Protein AF-A0A815Y658-F1 (afdb_monomer_lite)

InterPro domains:
  IPR000403 Phosphatidylinositol 3-/4-kinase, catalytic domain [PF00454] (28-183)
  IPR000403 Phosphatidylinositol 3-/4-kinase, catalytic domain [PS50290] (1-226)
  IPR011009 Protein kinase-like domain superfamily [SSF56112] (41-197)
  IPR036940 Phosphatidylinositol 3-/4-kinase, catalytic domain superfamily [G3DSA:1.10.1070.11] (37-225)

Organism: NCBI:txid1234261

Radius of gyration: 22.09 Å; chains: 1; bounding box: 45×46×62 Å

Sequence (227 aa):
RSNDSSSSRSYYYPIKKYYHLLYKSQQQQEDDMTIIYKQIQNDSCPNTILSKWVMKYYGDNANNYFTFRKTFTYNYGLYSIMTYLFHLKHFNLQINRAVGNINPLYIQFNINTEIKTQLIDNKKIDEENDDLPFRLTPNIDLFLNQIGRMGPLNAIMISTLKCLTQPKYQIVQLLKLFYKDELNHLYEQEKSLILSVNAKDNYYLNKEKCIYLVDVITKHLQYKFDR

Structure (mmCIF, N/CA/C/O backbone):
data_AF-A0A815Y658-F1
#
_entry.id   AF-A0A815Y658-F1
#
loop_
_atom_site.group_PDB
_atom_site.id
_atom_site.type_symbol
_atom_site.label_atom_id
_atom_site.label_alt_id
_atom_site.label_comp_id
_atom_site.label_asym_id
_atom_site.label_entity_id
_atom_site.label_seq_id
_atom_site.pdbx_PDB_ins_code
_atom_site.Cartn_x
_atom_site.Cartn_y
_atom_site.Cartn_z
_atom_site.occupancy
_atom_site.B_iso_or_equiv
_atom_site.auth_seq_id
_atom_site.auth_comp_id
_atom_site.auth_asym_id
_atom_site.auth_atom_id
_atom_site.pdbx_PDB_model_num
ATOM 1 N N . ARG A 1 1 ? 8.340 -22.675 -33.009 1.00 34.94 1 ARG A N 1
ATOM 2 C CA . ARG A 1 1 ? 8.329 -23.729 -31.966 1.00 34.94 1 ARG A CA 1
ATOM 3 C C . ARG A 1 1 ? 9.779 -24.099 -31.695 1.00 34.94 1 ARG A C 1
ATOM 5 O O . ARG A 1 1 ? 10.317 -24.962 -32.368 1.00 34.94 1 ARG A O 1
ATOM 12 N N . SER A 1 2 ? 10.422 -23.348 -30.812 1.00 32.28 2 SER A N 1
ATOM 13 C CA . SER A 1 2 ? 11.807 -23.535 -30.381 1.00 32.28 2 SER A CA 1
ATOM 14 C C . SER A 1 2 ? 11.778 -23.884 -28.897 1.00 32.28 2 SER A C 1
ATOM 16 O O . SER A 1 2 ? 10.997 -23.302 -28.150 1.00 32.28 2 SER A O 1
ATOM 18 N N . ASN A 1 3 ? 12.562 -24.890 -28.529 1.00 34.34 3 ASN A N 1
ATOM 19 C CA . ASN A 1 3 ? 12.592 -25.561 -27.234 1.00 34.34 3 ASN A CA 1
ATOM 20 C C . ASN A 1 3 ? 12.823 -24.604 -26.050 1.00 34.34 3 ASN A C 1
ATOM 22 O O . ASN A 1 3 ? 13.962 -24.254 -25.757 1.00 34.34 3 ASN A O 1
ATOM 26 N N . ASP A 1 4 ? 11.759 -24.268 -25.316 1.00 34.78 4 ASP A N 1
ATOM 27 C CA . ASP A 1 4 ? 11.849 -23.739 -23.950 1.00 34.78 4 ASP A CA 1
ATOM 28 C C . ASP A 1 4 ? 11.933 -24.915 -22.964 1.00 34.78 4 ASP A C 1
ATOM 30 O O . ASP A 1 4 ? 10.994 -25.250 -22.247 1.00 34.78 4 ASP A O 1
ATOM 34 N N . SER A 1 5 ? 13.088 -25.579 -22.947 1.00 34.75 5 SER A N 1
ATOM 35 C CA . SER A 1 5 ? 13.469 -26.572 -21.937 1.00 34.75 5 SER A CA 1
ATOM 36 C C . SER A 1 5 ? 14.313 -25.939 -20.823 1.00 34.75 5 SER A C 1
ATOM 38 O O . SER A 1 5 ? 15.240 -26.555 -20.304 1.00 34.75 5 SER A O 1
ATOM 40 N N . SER A 1 6 ? 14.018 -24.689 -20.454 1.00 43.47 6 SER A N 1
ATOM 41 C CA . SER A 1 6 ? 14.437 -24.133 -19.169 1.00 43.47 6 SER A CA 1
ATOM 42 C C . SER A 1 6 ? 13.289 -24.384 -18.202 1.00 43.47 6 SER A C 1
ATOM 44 O O . SER A 1 6 ? 12.242 -23.748 -18.290 1.00 43.47 6 SER A O 1
ATOM 46 N N . SER A 1 7 ? 13.448 -25.405 -17.352 1.00 44.41 7 SER A N 1
ATOM 47 C CA . SER A 1 7 ? 12.430 -25.855 -16.401 1.00 44.41 7 SER A CA 1
ATOM 48 C C . SER A 1 7 ? 11.705 -24.654 -15.809 1.00 44.41 7 SER A C 1
ATOM 50 O O . SER A 1 7 ? 12.360 -23.781 -15.229 1.00 44.41 7 SER A O 1
ATOM 52 N N . SER A 1 8 ? 10.386 -24.597 -15.967 1.00 49.09 8 SER A N 1
ATOM 53 C CA . SER A 1 8 ? 9.541 -23.613 -15.308 1.00 49.09 8 SER A CA 1
ATOM 54 C C . SER A 1 8 ? 9.857 -23.692 -13.817 1.00 49.09 8 SER A C 1
ATOM 56 O O . SER A 1 8 ? 9.398 -24.614 -13.145 1.00 49.09 8 SER A O 1
ATOM 58 N N . ARG A 1 9 ? 10.742 -22.815 -13.311 1.00 58.28 9 ARG A N 1
ATOM 59 C CA . ARG A 1 9 ? 11.106 -22.792 -11.892 1.00 58.28 9 ARG A CA 1
ATOM 60 C C . ARG A 1 9 ? 9.783 -22.662 -11.168 1.00 58.28 9 ARG A C 1
ATOM 62 O O . ARG A 1 9 ? 9.093 -21.659 -11.339 1.00 58.28 9 ARG A O 1
ATOM 69 N N . SER A 1 10 ? 9.398 -23.726 -10.469 1.00 69.56 10 SER A N 1
ATOM 70 C CA . SER A 1 10 ? 8.101 -23.787 -9.815 1.00 69.56 10 SER A CA 1
ATOM 71 C C . SER A 1 10 ? 7.945 -22.529 -8.970 1.00 69.56 10 SER A C 1
ATOM 73 O O . SER A 1 10 ? 8.888 -22.148 -8.275 1.00 69.56 10 SER A O 1
ATOM 75 N N . TYR A 1 11 ? 6.788 -21.869 -9.040 1.00 71.25 11 TYR A N 1
ATOM 76 C CA . TYR A 1 11 ? 6.487 -20.671 -8.245 1.00 71.25 11 TYR A CA 1
ATOM 77 C C . TYR A 1 11 ? 6.808 -20.869 -6.750 1.00 71.25 11 TYR A C 1
ATOM 79 O O . TYR A 1 11 ? 7.161 -19.929 -6.047 1.00 71.25 11 TYR A O 1
ATOM 87 N N . TYR A 1 12 ? 6.772 -22.119 -6.287 1.00 81.25 12 TYR A N 1
ATOM 88 C CA . TYR A 1 12 ? 7.089 -22.538 -4.926 1.00 81.25 12 TYR A CA 1
ATOM 89 C C . TYR A 1 12 ? 8.590 -22.630 -4.601 1.00 81.25 12 TYR A C 1
ATOM 91 O O . TYR A 1 12 ? 8.947 -22.877 -3.451 1.00 81.25 12 TYR A O 1
ATOM 99 N N . TYR A 1 13 ? 9.493 -22.439 -5.565 1.00 87.00 13 TYR A N 1
ATOM 100 C CA . TYR A 1 13 ? 10.939 -22.547 -5.353 1.00 87.00 13 TYR A CA 1
ATOM 101 C C . TYR A 1 13 ? 11.488 -21.548 -4.313 1.00 87.00 13 TYR A C 1
ATOM 103 O O . TYR A 1 13 ? 12.186 -21.999 -3.400 1.00 87.00 13 TYR A O 1
ATOM 111 N N . PRO A 1 14 ? 11.149 -20.240 -4.352 1.00 88.06 14 PRO A N 1
ATOM 112 C CA . PRO A 1 14 ? 11.569 -19.293 -3.317 1.00 88.06 14 PRO A CA 1
ATOM 113 C C . PRO A 1 14 ? 11.044 -19.682 -1.930 1.00 88.06 14 PRO A C 1
ATOM 115 O O . PRO A 1 14 ? 11.774 -19.582 -0.950 1.00 88.06 14 PRO A O 1
ATOM 118 N N . ILE A 1 15 ? 9.805 -20.182 -1.861 1.00 88.19 15 ILE A N 1
ATOM 119 C CA . ILE A 1 15 ? 9.147 -20.600 -0.614 1.00 88.19 15 ILE A CA 1
ATOM 120 C C . ILE A 1 15 ? 9.877 -21.804 -0.012 1.00 88.19 15 ILE A C 1
ATOM 122 O O . ILE A 1 15 ? 10.258 -21.795 1.154 1.00 88.19 15 ILE A O 1
ATOM 126 N N . LYS A 1 16 ? 10.142 -22.834 -0.822 1.00 88.69 16 LYS A N 1
ATOM 127 C CA . LYS A 1 16 ? 10.878 -24.023 -0.379 1.00 88.69 16 LYS A CA 1
ATOM 128 C C . LYS A 1 16 ? 12.291 -23.666 0.085 1.00 88.69 16 LYS A C 1
ATOM 130 O O . LYS A 1 16 ? 12.759 -24.183 1.096 1.00 88.69 16 LYS A O 1
ATOM 135 N N . LYS A 1 17 ? 12.962 -22.768 -0.642 1.00 88.31 17 LYS A N 1
ATOM 136 C CA . LYS A 1 17 ? 14.302 -22.291 -0.295 1.00 88.31 17 LYS A CA 1
ATOM 137 C C . LYS A 1 17 ? 14.307 -21.500 1.013 1.00 88.31 17 LYS A C 1
ATOM 139 O O . LYS A 1 17 ? 15.209 -21.710 1.815 1.00 88.31 17 LYS A O 1
ATOM 144 N N . TYR A 1 18 ? 13.301 -20.657 1.241 1.00 89.25 18 TYR A N 1
ATOM 145 C CA . TYR A 1 18 ? 13.119 -19.922 2.491 1.00 89.25 18 TYR A CA 1
ATOM 146 C C . TYR A 1 18 ? 13.050 -20.857 3.696 1.00 89.25 18 TYR A C 1
ATOM 148 O O . TYR A 1 18 ? 13.883 -20.747 4.589 1.00 89.25 18 TYR A O 1
ATOM 156 N N . TYR A 1 19 ? 12.143 -21.838 3.680 1.00 89.69 19 TYR A N 1
ATOM 157 C CA . TYR A 1 19 ? 12.013 -22.786 4.791 1.00 89.69 19 TYR A CA 1
ATOM 158 C C . TYR A 1 19 ? 13.266 -23.636 5.005 1.00 89.69 19 TYR A C 1
ATOM 160 O O . TYR A 1 19 ? 13.630 -23.929 6.138 1.00 89.69 19 TYR A O 1
ATOM 168 N N . HIS A 1 20 ? 13.962 -24.003 3.931 1.00 89.19 20 HIS A N 1
ATOM 169 C CA . HIS A 1 20 ? 15.222 -24.729 4.043 1.00 89.19 20 HIS A CA 1
ATOM 170 C C . HIS A 1 20 ? 16.347 -23.879 4.662 1.00 89.19 20 HIS A C 1
ATOM 172 O O . HIS A 1 20 ? 17.130 -24.396 5.453 1.00 89.19 20 HIS A O 1
ATOM 178 N N . LEU A 1 21 ? 16.446 -22.590 4.315 1.00 87.38 21 LEU A N 1
ATOM 179 C CA . LEU A 1 21 ? 17.429 -21.678 4.912 1.00 87.38 21 LEU A CA 1
ATOM 180 C C . LEU A 1 21 ? 17.098 -21.366 6.373 1.00 87.38 21 LEU A C 1
ATOM 182 O O . LEU A 1 21 ? 18.004 -21.390 7.194 1.00 87.38 21 LEU A O 1
ATOM 186 N N . LEU A 1 22 ? 15.817 -21.178 6.694 1.00 88.50 22 LEU A N 1
ATOM 187 C CA . LEU A 1 22 ? 15.340 -21.053 8.072 1.00 88.50 22 LEU A CA 1
ATOM 188 C C . LEU A 1 22 ? 15.699 -22.271 8.924 1.00 88.50 22 LEU A C 1
ATOM 190 O O . LEU A 1 22 ? 16.183 -22.141 10.039 1.00 88.50 22 LEU A O 1
ATOM 194 N N . TYR A 1 23 ? 15.476 -23.473 8.394 1.00 87.62 23 TYR A N 1
ATOM 195 C CA . TYR A 1 23 ? 15.825 -24.696 9.110 1.00 87.62 23 TYR A CA 1
ATOM 196 C C . TYR A 1 23 ? 17.335 -24.784 9.384 1.00 87.62 23 TYR A C 1
ATOM 198 O O . TYR A 1 23 ? 17.749 -25.228 10.451 1.00 87.62 23 TYR A O 1
ATOM 206 N N . LYS A 1 24 ? 18.167 -24.332 8.437 1.00 86.88 24 LYS A N 1
ATOM 207 C CA . LYS A 1 24 ? 19.624 -24.285 8.611 1.00 86.88 24 LYS A CA 1
ATOM 208 C C . LYS A 1 24 ? 20.072 -23.223 9.615 1.00 86.88 24 LYS A C 1
ATOM 210 O O . LYS A 1 24 ? 20.951 -23.523 10.416 1.00 86.88 24 LYS A O 1
ATOM 215 N N . SER A 1 25 ? 19.475 -22.030 9.600 1.00 83.19 25 SER A N 1
ATOM 216 C CA . SER A 1 25 ? 19.824 -20.955 10.541 1.00 83.19 25 SER A CA 1
ATOM 217 C C . SER A 1 25 ? 19.491 -21.342 11.983 1.00 83.19 25 SER A C 1
ATOM 219 O O . SER A 1 25 ? 20.321 -21.170 12.871 1.00 83.19 25 SER A O 1
ATOM 221 N N . GLN A 1 26 ? 18.357 -22.023 12.193 1.00 81.94 26 GLN A N 1
ATOM 222 C CA . GLN A 1 26 ? 17.964 -22.564 13.500 1.00 81.94 26 GLN A CA 1
ATOM 223 C C . GLN A 1 26 ? 18.982 -23.559 14.080 1.00 81.94 26 GLN A C 1
ATOM 225 O O . GLN A 1 26 ? 19.136 -23.639 15.296 1.00 81.94 26 GLN A O 1
ATOM 230 N N . GLN A 1 27 ? 19.696 -24.312 13.236 1.00 78.00 27 GLN A N 1
ATOM 231 C CA . GLN A 1 27 ? 20.752 -25.227 13.689 1.00 78.00 27 GLN A CA 1
ATOM 232 C C . GLN A 1 27 ? 22.060 -24.510 14.049 1.00 78.00 27 GLN A C 1
ATOM 234 O O . GLN A 1 27 ? 22.850 -25.049 14.819 1.00 78.00 27 GLN A O 1
ATOM 239 N N . GLN A 1 28 ? 22.303 -23.326 13.482 1.00 73.50 28 GLN A N 1
ATOM 240 C CA . GLN A 1 28 ? 23.560 -22.583 13.610 1.00 73.50 28 GLN A CA 1
ATOM 241 C C . GLN A 1 28 ? 23.507 -21.452 14.653 1.00 73.50 28 GLN A C 1
ATOM 243 O O . GLN A 1 28 ? 24.538 -20.840 14.902 1.00 73.50 28 GLN A O 1
ATOM 248 N N . GLN A 1 29 ? 22.348 -21.196 15.280 1.00 68.69 29 GLN A N 1
ATOM 249 C CA . GLN A 1 29 ? 22.120 -20.094 16.239 1.00 68.69 29 GLN A CA 1
ATOM 250 C C . GLN A 1 29 ? 22.466 -18.688 15.694 1.00 68.69 29 GLN A C 1
ATOM 252 O O . GLN A 1 29 ? 22.632 -17.746 16.467 1.00 68.69 29 GLN A O 1
ATOM 257 N N . GLU A 1 30 ? 22.539 -18.526 14.369 1.00 64.19 30 GLU A N 1
ATOM 258 C CA . GLU A 1 30 ? 22.694 -17.236 13.687 1.00 64.19 30 GLU A CA 1
ATOM 259 C C . GLU A 1 30 ? 21.377 -16.878 12.979 1.00 64.19 30 GLU A C 1
ATOM 261 O O . GLU A 1 30 ? 21.071 -17.405 11.908 1.00 64.19 30 GLU A O 1
ATOM 266 N N . ASP A 1 31 ? 20.587 -15.976 13.569 1.00 64.38 31 ASP A N 1
ATOM 267 C CA . ASP A 1 31 ? 19.239 -15.619 13.095 1.00 64.38 31 ASP A CA 1
ATOM 268 C C . ASP A 1 31 ? 19.201 -14.312 12.282 1.00 64.38 31 ASP A C 1
ATOM 270 O O . ASP A 1 31 ? 18.360 -13.433 12.484 1.00 64.38 31 ASP A O 1
ATOM 274 N N . ASP A 1 32 ? 20.083 -14.176 11.292 1.00 79.69 32 ASP A N 1
ATOM 275 C CA . ASP A 1 32 ? 20.073 -13.010 10.401 1.00 79.69 32 ASP A CA 1
ATOM 276 C C . ASP A 1 32 ? 19.068 -13.175 9.244 1.00 79.69 32 ASP A C 1
ATOM 278 O O . ASP A 1 32 ? 19.398 -13.436 8.079 1.00 79.69 32 ASP A O 1
ATOM 282 N N . MET A 1 33 ? 17.790 -12.936 9.550 1.00 82.00 33 MET A N 1
ATOM 283 C CA . MET A 1 33 ? 16.668 -12.980 8.596 1.00 82.00 33 MET A CA 1
ATOM 284 C C . MET A 1 33 ? 16.872 -12.093 7.356 1.00 82.00 33 MET A C 1
ATOM 286 O O . MET A 1 33 ? 16.405 -12.412 6.257 1.00 82.00 33 MET A O 1
ATOM 290 N N . THR A 1 34 ? 17.616 -10.996 7.503 1.00 84.00 34 THR A N 1
ATOM 291 C CA . THR A 1 34 ? 17.958 -10.079 6.406 1.00 84.00 34 THR A CA 1
ATOM 292 C C . THR A 1 34 ? 18.874 -10.731 5.367 1.00 84.00 34 THR A C 1
ATOM 294 O O . THR A 1 34 ? 18.733 -10.468 4.168 1.00 84.00 34 THR A O 1
ATOM 297 N N . ILE A 1 35 ? 19.803 -11.591 5.796 1.00 85.38 35 ILE A N 1
ATOM 298 C CA . ILE A 1 35 ? 20.724 -12.301 4.900 1.00 85.38 35 ILE A CA 1
ATOM 299 C C . ILE A 1 35 ? 19.942 -13.331 4.084 1.00 85.38 35 ILE A C 1
ATOM 301 O O . ILE A 1 35 ? 20.048 -13.345 2.855 1.00 85.38 35 ILE A O 1
ATOM 305 N N . ILE A 1 36 ? 19.079 -14.110 4.747 1.00 88.00 36 ILE A N 1
ATOM 306 C CA . ILE A 1 36 ? 18.180 -15.076 4.098 1.00 88.00 36 ILE A CA 1
ATOM 307 C C . ILE A 1 36 ? 17.308 -14.369 3.050 1.00 88.00 36 ILE A C 1
ATOM 309 O O . ILE A 1 36 ? 17.209 -14.824 1.907 1.00 88.00 36 ILE A O 1
ATOM 313 N N . TYR A 1 37 ? 16.720 -13.222 3.406 1.00 87.25 37 TYR A N 1
ATOM 314 C CA . TYR A 1 37 ? 15.912 -12.418 2.492 1.00 87.25 37 TYR A CA 1
ATOM 315 C C . TYR A 1 37 ? 16.699 -11.975 1.249 1.00 87.25 37 TYR A C 1
ATOM 317 O O . TYR A 1 37 ? 16.263 -12.228 0.122 1.00 87.25 37 TYR A O 1
ATOM 325 N N . LYS A 1 38 ? 17.877 -11.361 1.436 1.00 87.50 38 LYS A N 1
ATOM 326 C CA . LYS A 1 38 ? 18.731 -10.889 0.332 1.00 87.50 38 LYS A CA 1
ATOM 327 C C . LYS A 1 38 ? 19.180 -12.036 -0.574 1.00 87.50 38 LYS A C 1
ATOM 329 O O . LYS A 1 38 ? 19.174 -11.888 -1.795 1.00 87.50 38 LYS A O 1
ATOM 334 N N . GLN A 1 39 ? 19.520 -13.189 0.000 1.00 87.06 39 GLN A N 1
ATOM 335 C CA . GLN A 1 39 ? 19.922 -14.369 -0.761 1.00 87.06 39 GLN A CA 1
ATOM 336 C C . GLN A 1 39 ? 18.788 -14.865 -1.670 1.00 87.06 39 GLN A C 1
ATOM 338 O O . GLN A 1 39 ? 18.989 -15.095 -2.862 1.00 87.06 39 GLN A O 1
ATOM 343 N N . ILE A 1 40 ? 17.568 -14.983 -1.143 1.00 88.38 40 ILE A N 1
ATOM 344 C CA . ILE A 1 40 ? 16.406 -15.428 -1.929 1.00 88.38 40 ILE A CA 1
ATOM 345 C C . ILE A 1 40 ? 16.049 -14.411 -3.013 1.00 88.38 40 ILE A C 1
ATOM 347 O O . ILE A 1 40 ? 15.741 -14.799 -4.145 1.00 88.38 40 ILE A O 1
ATOM 351 N N . GLN A 1 41 ? 16.101 -13.123 -2.676 1.00 88.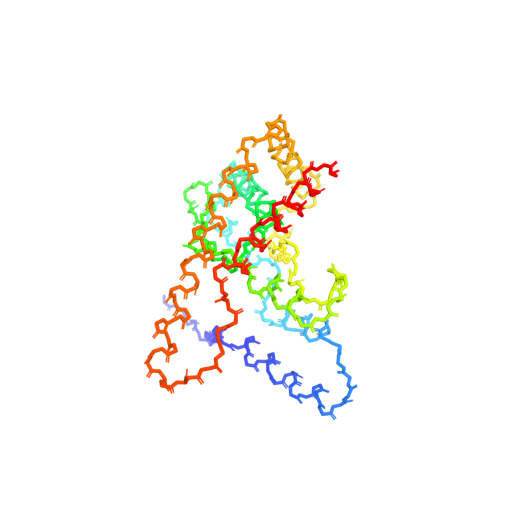25 41 GLN A N 1
ATOM 352 C CA . GLN A 1 41 ? 15.830 -12.026 -3.597 1.00 88.25 41 GLN A CA 1
ATOM 353 C C . GLN A 1 41 ? 16.779 -12.059 -4.800 1.00 88.25 41 GLN A C 1
ATOM 355 O O . GLN A 1 41 ? 16.315 -12.054 -5.940 1.00 88.25 41 GLN A O 1
ATOM 360 N N . ASN A 1 42 ? 18.085 -12.183 -4.558 1.00 85.62 42 ASN A N 1
ATOM 361 C CA . ASN A 1 42 ? 19.087 -12.246 -5.621 1.00 85.62 42 ASN A CA 1
ATOM 362 C C . ASN A 1 42 ? 18.934 -13.500 -6.496 1.00 85.62 42 ASN A C 1
ATOM 364 O O . ASN A 1 42 ? 19.037 -13.415 -7.719 1.00 85.62 42 ASN A O 1
ATOM 368 N N . ASP A 1 43 ? 18.631 -14.649 -5.889 1.00 85.69 43 ASP A N 1
ATOM 369 C CA . ASP A 1 43 ? 18.630 -15.930 -6.601 1.00 85.69 43 ASP A CA 1
ATOM 370 C C . ASP A 1 43 ? 17.335 -16.212 -7.378 1.00 85.69 43 ASP A C 1
ATOM 372 O O . ASP A 1 43 ? 17.352 -16.893 -8.413 1.00 85.69 43 ASP A O 1
ATOM 376 N N . SER A 1 44 ? 16.193 -15.761 -6.847 1.00 81.00 44 SER A N 1
ATOM 377 C CA . SER A 1 44 ? 14.873 -16.228 -7.298 1.00 81.00 44 SER A CA 1
ATOM 378 C C . SER A 1 44 ? 13.901 -15.117 -7.689 1.00 81.00 44 SER A C 1
ATOM 380 O O . SER A 1 44 ? 13.047 -15.360 -8.540 1.00 81.00 44 SER A O 1
ATOM 382 N N . CYS A 1 45 ? 14.014 -13.917 -7.110 1.00 85.88 45 CYS A N 1
ATOM 383 C CA . CYS A 1 45 ? 13.021 -12.849 -7.263 1.00 85.88 45 CYS A CA 1
ATOM 384 C C . CYS A 1 45 ? 13.690 -11.476 -7.464 1.00 85.88 45 CYS A C 1
ATOM 386 O O . CYS A 1 45 ? 13.727 -10.677 -6.526 1.00 85.88 45 CYS A O 1
ATOM 388 N N . PRO A 1 46 ? 14.189 -11.161 -8.675 1.00 88.06 46 PRO A N 1
ATOM 389 C CA . PRO A 1 46 ? 14.838 -9.879 -8.924 1.00 88.06 46 PRO A CA 1
ATOM 390 C C . PRO A 1 46 ? 13.869 -8.703 -8.738 1.00 88.06 46 PRO A C 1
ATOM 392 O O . PRO A 1 46 ? 12.694 -8.790 -9.082 1.00 88.06 46 PRO A O 1
ATOM 395 N N . ASN A 1 47 ? 14.386 -7.550 -8.311 1.00 90.00 47 ASN A N 1
ATOM 396 C CA . ASN A 1 47 ? 13.590 -6.335 -8.039 1.00 90.00 47 ASN A CA 1
ATOM 397 C C . ASN A 1 47 ? 13.060 -5.634 -9.296 1.00 90.00 47 ASN A C 1
ATOM 399 O O . ASN A 1 47 ? 12.428 -4.586 -9.224 1.00 90.00 47 ASN A O 1
ATOM 403 N N . THR A 1 48 ? 13.357 -6.186 -10.469 1.00 92.19 48 THR A N 1
ATOM 404 C CA . THR A 1 48 ? 13.009 -5.602 -11.764 1.00 92.19 48 THR A CA 1
ATOM 405 C C . THR A 1 48 ? 11.789 -6.258 -12.396 1.00 92.19 48 THR A C 1
ATOM 407 O O . THR A 1 48 ? 11.445 -5.900 -13.518 1.00 92.19 48 THR A O 1
ATOM 410 N N . ILE A 1 49 ? 11.124 -7.205 -11.719 1.00 92.00 49 ILE A N 1
ATOM 411 C CA . ILE A 1 49 ? 10.015 -7.976 -12.305 1.00 92.00 49 ILE A CA 1
ATOM 412 C C . ILE A 1 49 ? 8.889 -7.043 -12.747 1.00 92.00 49 ILE A C 1
ATOM 414 O O . ILE A 1 49 ? 8.467 -7.106 -13.901 1.00 92.00 49 ILE A O 1
ATOM 418 N N . LEU A 1 50 ? 8.443 -6.149 -11.858 1.00 91.62 50 LEU A N 1
ATOM 419 C CA . LEU A 1 50 ? 7.351 -5.225 -12.163 1.00 91.62 50 LEU A CA 1
ATOM 420 C C . LEU A 1 50 ? 7.746 -4.265 -13.289 1.00 91.62 50 LEU A C 1
ATOM 422 O O . LEU A 1 50 ? 7.037 -4.167 -14.285 1.00 91.62 50 LEU A O 1
ATOM 426 N N . SER A 1 51 ? 8.911 -3.624 -13.184 1.00 91.75 51 SER A N 1
ATOM 427 C CA . SER A 1 51 ? 9.385 -2.676 -14.199 1.00 91.75 51 SER A CA 1
ATOM 428 C C . SER A 1 51 ? 9.570 -3.325 -15.572 1.00 91.75 51 SER A C 1
ATOM 430 O O . SER A 1 51 ? 9.158 -2.749 -16.575 1.00 91.75 51 SER A O 1
ATOM 432 N N . LYS A 1 52 ? 10.122 -4.545 -15.637 1.00 93.44 52 LYS A N 1
ATOM 433 C CA . LYS A 1 52 ? 10.263 -5.306 -16.889 1.00 93.44 52 LYS A CA 1
ATOM 434 C C . LYS A 1 52 ? 8.912 -5.711 -17.464 1.00 93.44 52 LYS A C 1
ATOM 436 O O . LYS A 1 52 ? 8.737 -5.656 -18.675 1.00 93.44 52 LYS A O 1
ATOM 441 N N . TRP A 1 53 ? 7.961 -6.099 -16.616 1.00 92.88 53 TRP A N 1
ATOM 442 C CA . TRP A 1 53 ? 6.601 -6.407 -17.046 1.00 92.88 53 TRP A CA 1
ATOM 443 C C . TRP A 1 53 ? 5.929 -5.171 -17.655 1.00 92.88 53 TRP A C 1
ATOM 445 O O . TRP A 1 53 ? 5.466 -5.242 -18.789 1.00 92.88 53 TRP A O 1
ATOM 455 N N . VAL A 1 54 ? 5.956 -4.019 -16.975 1.00 92.69 54 VAL A N 1
ATOM 456 C CA . VAL A 1 54 ? 5.371 -2.772 -17.503 1.00 92.69 54 VAL A CA 1
ATOM 457 C C . VAL A 1 54 ? 6.063 -2.358 -18.804 1.00 92.69 54 VAL A C 1
ATOM 459 O O . VAL A 1 54 ? 5.385 -2.038 -19.777 1.00 92.69 54 VAL A O 1
ATOM 462 N N . MET A 1 55 ? 7.395 -2.429 -18.862 1.00 92.44 55 MET A N 1
ATOM 463 C CA . MET A 1 55 ? 8.153 -2.109 -20.075 1.00 92.44 55 MET A CA 1
ATOM 464 C C . MET A 1 55 ? 7.797 -3.042 -21.239 1.00 92.44 55 MET A C 1
ATOM 466 O O . MET A 1 55 ? 7.662 -2.591 -22.367 1.00 92.44 55 MET A O 1
ATOM 470 N N . LYS A 1 56 ? 7.577 -4.334 -20.981 1.00 93.25 56 LYS A N 1
ATOM 471 C CA . LYS A 1 56 ? 7.184 -5.294 -22.020 1.00 93.25 56 LYS A CA 1
ATOM 472 C C . LYS A 1 56 ? 5.799 -5.007 -22.612 1.00 93.25 56 LYS A C 1
ATOM 474 O O . LYS A 1 56 ? 5.592 -5.290 -23.783 1.00 93.25 56 LYS A O 1
ATOM 479 N N . TYR A 1 57 ? 4.849 -4.510 -21.818 1.00 90.12 57 TYR A N 1
ATOM 480 C CA . TYR A 1 57 ? 3.467 -4.295 -22.275 1.00 90.12 57 TYR A CA 1
ATOM 481 C C . TYR A 1 57 ? 3.177 -2.877 -22.773 1.00 90.12 57 TYR A C 1
ATOM 483 O O . TYR A 1 57 ? 2.307 -2.714 -23.621 1.00 90.12 57 TYR A O 1
ATOM 491 N N . TYR A 1 58 ? 3.868 -1.862 -22.248 1.00 90.25 58 TYR A N 1
ATOM 492 C CA . TYR A 1 58 ? 3.615 -0.451 -22.576 1.00 90.25 58 TYR A CA 1
ATOM 493 C C . TYR A 1 58 ? 4.859 0.276 -23.099 1.00 90.25 58 TYR A C 1
ATOM 495 O O . TYR A 1 58 ? 4.816 1.491 -23.269 1.00 90.25 58 TYR A O 1
ATOM 503 N N . GLY A 1 59 ? 5.968 -0.436 -23.326 1.00 84.88 59 GLY A N 1
ATOM 504 C CA . GLY A 1 59 ? 7.242 0.151 -23.752 1.00 84.88 59 GLY A CA 1
ATOM 505 C C . GLY A 1 59 ? 7.244 0.697 -25.177 1.00 84.88 59 GLY A C 1
ATOM 506 O O . GLY A 1 59 ? 8.034 1.591 -25.459 1.00 84.88 59 GLY A O 1
ATOM 507 N N . ASP A 1 60 ? 6.332 0.237 -26.040 1.00 89.31 60 ASP A N 1
ATOM 508 C CA . ASP A 1 60 ? 6.234 0.701 -27.433 1.00 89.31 60 ASP A CA 1
ATOM 509 C C . ASP A 1 60 ? 5.910 2.201 -27.530 1.00 89.31 60 ASP A C 1
ATOM 511 O O . ASP A 1 60 ? 6.272 2.866 -28.498 1.00 89.31 60 ASP A O 1
ATOM 515 N N . ASN A 1 61 ? 5.245 2.757 -26.510 1.00 90.38 61 ASN A N 1
ATOM 516 C CA . ASN A 1 61 ? 4.943 4.180 -26.422 1.00 90.38 61 ASN A CA 1
ATOM 517 C C . ASN A 1 61 ? 5.284 4.725 -25.028 1.00 90.38 61 ASN A C 1
ATOM 519 O O . ASN A 1 61 ? 4.622 4.411 -24.035 1.00 90.38 61 ASN A O 1
ATOM 523 N N . ALA A 1 62 ? 6.265 5.628 -24.970 1.00 90.88 62 ALA A N 1
ATOM 524 C CA . ALA A 1 62 ? 6.719 6.259 -23.731 1.00 90.88 62 ALA A CA 1
ATOM 525 C C . ALA A 1 62 ? 5.590 6.963 -22.952 1.00 90.88 62 ALA A C 1
ATOM 527 O O . ALA A 1 62 ? 5.603 6.974 -21.717 1.00 90.88 62 ALA A O 1
ATOM 528 N N . ASN A 1 63 ? 4.583 7.503 -23.648 1.00 92.56 63 ASN A N 1
ATOM 529 C CA . ASN A 1 63 ? 3.451 8.168 -23.006 1.00 92.56 63 ASN A CA 1
ATOM 530 C C . ASN A 1 63 ? 2.570 7.182 -22.218 1.00 92.56 63 ASN A C 1
ATOM 532 O O . ASN A 1 63 ? 2.122 7.489 -21.111 1.00 92.56 63 ASN A O 1
ATOM 536 N N . ASN A 1 64 ? 2.374 5.971 -22.749 1.00 90.75 64 ASN A N 1
ATOM 537 C CA . ASN A 1 64 ? 1.581 4.928 -22.096 1.00 90.75 64 ASN A CA 1
ATOM 538 C C . ASN A 1 64 ? 2.290 4.419 -20.842 1.00 90.75 64 ASN A C 1
ATOM 540 O O . ASN A 1 64 ? 1.674 4.329 -19.780 1.00 90.75 64 ASN A O 1
ATOM 544 N N . TYR A 1 65 ? 3.600 4.175 -20.934 1.00 91.94 65 TYR A N 1
ATOM 545 C CA . TYR A 1 65 ? 4.421 3.818 -19.778 1.00 91.94 65 TYR A CA 1
ATOM 546 C C . TYR A 1 65 ? 4.347 4.883 -18.672 1.00 91.94 65 TYR A C 1
ATOM 548 O O . TYR A 1 65 ? 4.127 4.566 -17.498 1.00 91.94 65 TYR A O 1
ATOM 556 N N . PHE A 1 66 ? 4.500 6.160 -19.038 1.00 91.25 66 PHE A N 1
ATOM 557 C CA . PHE A 1 66 ? 4.464 7.260 -18.078 1.00 91.25 66 PHE A CA 1
ATOM 558 C C . PHE A 1 66 ? 3.088 7.414 -17.424 1.00 91.25 66 PHE A C 1
ATOM 560 O O . PHE A 1 66 ? 3.002 7.532 -16.200 1.00 91.25 66 PHE A O 1
ATOM 567 N N . THR A 1 67 ? 2.021 7.364 -18.223 1.00 92.62 67 THR A N 1
ATOM 568 C CA . THR A 1 67 ? 0.637 7.450 -17.743 1.00 92.62 67 THR A CA 1
ATOM 569 C C . THR A 1 67 ? 0.314 6.301 -16.798 1.00 92.62 67 THR A C 1
ATOM 571 O O . THR A 1 67 ? -0.169 6.541 -15.694 1.00 92.62 67 THR A O 1
ATOM 574 N N . PHE A 1 68 ? 0.675 5.069 -17.167 1.00 93.69 68 PHE A N 1
ATOM 575 C CA . PHE A 1 68 ? 0.494 3.893 -16.322 1.00 93.69 68 PHE A CA 1
ATOM 576 C C . PHE A 1 68 ? 1.204 4.063 -14.973 1.00 93.69 68 PHE A C 1
ATOM 578 O O . PHE A 1 68 ? 0.599 3.881 -13.917 1.00 93.69 68 PHE A O 1
ATOM 585 N N . ARG A 1 69 ? 2.479 4.477 -14.985 1.00 92.75 69 ARG A N 1
ATOM 586 C CA . ARG A 1 69 ? 3.249 4.696 -13.753 1.00 92.75 69 ARG A CA 1
ATOM 587 C C . ARG A 1 69 ? 2.648 5.803 -12.889 1.00 92.75 69 ARG A C 1
ATOM 589 O O . ARG A 1 69 ? 2.587 5.647 -11.670 1.00 92.75 69 ARG A O 1
ATOM 596 N N . LYS A 1 70 ? 2.194 6.904 -13.493 1.00 92.88 70 LYS A N 1
ATOM 597 C CA . LYS A 1 70 ? 1.539 8.013 -12.786 1.00 92.88 70 LYS A CA 1
ATOM 598 C C . LYS A 1 70 ? 0.279 7.528 -12.068 1.00 92.88 70 LYS A C 1
ATOM 600 O O . LYS A 1 70 ? 0.173 7.694 -10.856 1.00 92.88 70 LYS A O 1
ATOM 605 N N . THR A 1 71 ? -0.620 6.866 -12.791 1.00 94.19 71 THR A N 1
ATOM 606 C CA . THR A 1 71 ? -1.872 6.335 -12.243 1.00 94.19 71 THR A CA 1
ATOM 607 C C . THR A 1 71 ? -1.631 5.293 -11.155 1.00 94.19 71 THR A C 1
ATOM 609 O O . THR A 1 71 ? -2.270 5.335 -10.102 1.00 94.19 71 THR A O 1
ATOM 612 N N . PHE A 1 72 ? -0.669 4.392 -11.365 1.00 94.00 72 PHE A N 1
ATOM 613 C CA . PHE A 1 72 ? -0.268 3.413 -10.360 1.00 94.00 72 PHE A CA 1
ATOM 614 C C . PHE A 1 72 ? 0.194 4.110 -9.076 1.00 94.00 72 PHE A C 1
ATOM 616 O O . PHE A 1 72 ? -0.286 3.783 -7.996 1.00 94.00 72 PHE A O 1
ATOM 623 N N . THR A 1 73 ? 1.071 5.113 -9.190 1.00 94.38 73 THR A N 1
ATOM 624 C CA . THR A 1 73 ? 1.601 5.861 -8.036 1.00 94.38 73 THR A CA 1
ATOM 625 C C . THR A 1 73 ? 0.487 6.540 -7.244 1.00 94.38 73 THR A C 1
ATOM 627 O O . THR A 1 73 ? 0.523 6.544 -6.016 1.00 94.38 73 THR A O 1
ATOM 630 N N . TYR A 1 74 ? -0.516 7.084 -7.938 1.00 93.81 74 TYR A N 1
ATOM 631 C CA . TYR A 1 74 ? -1.624 7.793 -7.305 1.00 93.81 74 TYR A CA 1
ATOM 632 C C . TYR A 1 74 ? -2.487 6.870 -6.458 1.00 93.81 74 TYR A C 1
ATOM 634 O O . TYR A 1 74 ? -2.681 7.111 -5.267 1.00 93.81 74 TYR A O 1
ATOM 642 N N . ASN A 1 75 ? -2.931 5.770 -7.059 1.00 92.75 75 ASN A N 1
ATOM 643 C CA . ASN A 1 75 ? -3.724 4.773 -6.357 1.00 92.75 75 ASN A CA 1
ATOM 644 C C . ASN A 1 75 ? -2.911 4.123 -5.227 1.00 92.75 75 ASN A C 1
ATOM 646 O O . ASN A 1 75 ? -3.396 3.987 -4.109 1.00 92.75 75 ASN A O 1
ATOM 650 N N . TYR A 1 76 ? -1.644 3.782 -5.480 1.00 92.31 76 TYR A N 1
ATOM 651 C CA . TYR A 1 76 ? -0.781 3.156 -4.480 1.00 92.31 76 TYR A CA 1
ATOM 652 C C . TYR A 1 76 ? -0.536 4.047 -3.260 1.00 92.31 76 TYR A C 1
ATOM 654 O O . TYR A 1 76 ? -0.565 3.558 -2.131 1.00 92.31 76 TYR A O 1
ATOM 662 N N . GLY A 1 77 ? -0.316 5.349 -3.474 1.00 92.19 77 GLY A N 1
ATOM 663 C CA . GLY A 1 77 ? -0.149 6.325 -2.398 1.00 92.19 77 GLY A CA 1
ATOM 664 C C . GLY A 1 77 ? -1.380 6.406 -1.505 1.00 92.19 77 GLY A C 1
ATOM 665 O O . GLY A 1 77 ? -1.247 6.329 -0.285 1.00 92.19 77 GLY A O 1
ATOM 666 N N . LEU A 1 78 ? -2.569 6.460 -2.116 1.00 91.00 78 LEU A N 1
ATOM 667 C CA . LEU A 1 78 ? -3.845 6.450 -1.403 1.00 91.00 78 LEU A CA 1
ATOM 668 C C . LEU A 1 78 ? -4.020 5.168 -0.575 1.00 91.00 78 LEU A C 1
ATOM 670 O O . LEU A 1 78 ? -4.316 5.236 0.614 1.00 91.00 78 LEU A O 1
ATOM 674 N N . TYR A 1 79 ? -3.789 3.991 -1.160 1.00 89.62 79 TYR A N 1
ATOM 675 C CA . TYR A 1 79 ? -3.938 2.734 -0.419 1.00 89.62 79 TYR A CA 1
ATOM 676 C C . TYR A 1 79 ? -2.926 2.587 0.709 1.00 89.62 79 TYR A C 1
ATOM 678 O O . TYR A 1 79 ? -3.268 2.065 1.768 1.00 89.62 79 TYR A O 1
ATOM 686 N N . SER A 1 80 ? -1.699 3.060 0.507 1.00 89.00 80 SER A N 1
ATOM 687 C CA . SER A 1 80 ? -0.647 2.979 1.518 1.00 89.00 80 SER A CA 1
ATOM 688 C C . SER A 1 80 ? -1.007 3.789 2.765 1.00 89.00 80 SER A C 1
ATOM 690 O O . SER A 1 80 ? -0.921 3.264 3.872 1.00 89.00 80 SER A O 1
ATOM 692 N N . ILE A 1 81 ? -1.492 5.028 2.597 1.00 87.81 81 ILE A N 1
ATOM 693 C CA . ILE A 1 81 ? -1.921 5.845 3.741 1.00 87.81 81 ILE A CA 1
ATOM 694 C C . ILE A 1 81 ? -3.190 5.289 4.399 1.00 87.81 81 ILE A C 1
ATOM 696 O O . ILE A 1 81 ? -3.270 5.261 5.621 1.00 87.81 81 ILE A O 1
ATOM 700 N N . MET A 1 82 ? -4.148 4.767 3.624 1.00 85.62 82 MET A N 1
ATOM 701 C CA . MET A 1 82 ? -5.361 4.148 4.182 1.00 85.62 82 MET A CA 1
ATOM 702 C C . MET A 1 82 ? -5.055 2.868 4.968 1.00 85.62 82 MET A C 1
ATOM 704 O O . MET A 1 82 ? -5.656 2.630 6.012 1.00 85.62 82 MET A O 1
ATOM 708 N N . THR A 1 83 ? -4.087 2.071 4.504 1.00 83.56 83 THR A N 1
ATOM 709 C CA . THR A 1 83 ? -3.613 0.870 5.212 1.00 83.56 83 THR A CA 1
ATOM 710 C C . THR A 1 83 ? -3.025 1.244 6.568 1.00 83.56 83 THR A C 1
ATOM 712 O O . THR A 1 83 ? -3.375 0.630 7.573 1.00 83.56 83 THR A O 1
ATOM 715 N N . TYR A 1 84 ? -2.199 2.291 6.598 1.00 80.69 84 TYR A N 1
ATOM 716 C CA . TYR A 1 84 ? -1.583 2.798 7.820 1.00 80.69 84 TYR A CA 1
ATOM 717 C C . TYR A 1 84 ? -2.593 3.427 8.794 1.00 80.69 84 TYR A C 1
ATOM 719 O O . TYR A 1 84 ? -2.510 3.222 10.008 1.00 80.69 84 TYR A O 1
ATOM 727 N N . LEU A 1 85 ? -3.547 4.211 8.283 1.00 78.94 85 LEU A N 1
ATOM 728 C CA . LEU A 1 85 ? -4.530 4.902 9.115 1.00 78.94 85 LEU A CA 1
ATOM 729 C C . LEU A 1 85 ? -5.508 3.926 9.767 1.00 78.94 85 LEU A C 1
ATOM 731 O O . LEU A 1 85 ? -5.748 4.039 10.965 1.00 78.94 85 LEU A O 1
ATOM 735 N N . PHE A 1 86 ? -6.030 2.963 9.006 1.00 77.12 86 PHE A N 1
ATOM 736 C CA . PHE A 1 86 ? -7.095 2.067 9.466 1.00 77.12 86 PHE A CA 1
ATOM 737 C C . PHE A 1 86 ? -6.619 0.682 9.918 1.00 77.12 86 PHE A C 1
ATOM 739 O O . PHE A 1 86 ? -7.455 -0.163 10.23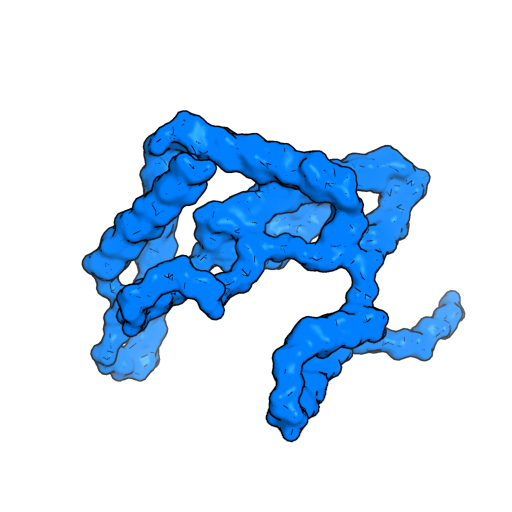6 1.00 77.12 86 PHE A O 1
ATOM 746 N N . HIS A 1 87 ? -5.306 0.436 9.937 1.00 75.56 87 HIS A N 1
ATOM 747 C CA . HIS A 1 87 ? -4.717 -0.871 10.254 1.00 75.56 87 HIS A CA 1
ATOM 748 C C . HIS A 1 87 ? -5.328 -2.001 9.406 1.00 75.56 87 HIS A C 1
ATOM 750 O O . HIS A 1 87 ? -5.834 -2.997 9.917 1.00 75.56 87 HIS A O 1
ATOM 756 N N . LEU A 1 88 ? -5.329 -1.839 8.081 1.00 78.12 88 LEU A N 1
ATOM 757 C CA . LEU A 1 88 ? -5.917 -2.830 7.170 1.00 78.12 88 LEU A CA 1
ATOM 758 C C . LEU A 1 88 ? -4.967 -4.027 6.970 1.00 78.12 88 LEU A C 1
ATOM 760 O O . LEU A 1 88 ? -3.783 -3.847 6.691 1.00 78.12 88 LEU A O 1
ATOM 764 N N . LYS A 1 89 ? -5.482 -5.261 7.055 1.00 73.19 89 LYS A N 1
ATOM 765 C CA . LYS A 1 89 ? -4.735 -6.511 6.834 1.00 73.19 89 LYS A CA 1
ATOM 766 C C . LYS A 1 89 ? -4.858 -7.023 5.396 1.00 73.19 89 LYS A C 1
ATOM 768 O O . LYS A 1 89 ? -5.904 -6.886 4.773 1.00 73.19 89 LYS A O 1
ATOM 773 N N . HIS A 1 90 ? -3.798 -7.699 4.934 1.00 63.06 90 HIS A N 1
ATOM 774 C CA . HIS A 1 90 ? -3.725 -8.546 3.729 1.00 63.06 90 HIS A CA 1
ATOM 775 C C . HIS A 1 90 ? -4.477 -8.032 2.497 1.00 63.06 90 HIS A C 1
ATOM 777 O O . HIS A 1 90 ? -5.582 -8.468 2.190 1.00 63.06 90 HIS A O 1
ATOM 783 N N . PHE A 1 91 ? -3.803 -7.205 1.705 1.00 67.12 91 PHE A N 1
ATOM 784 C CA . PHE A 1 91 ? -4.324 -6.774 0.419 1.00 67.12 91 PHE A CA 1
ATOM 785 C C . PHE A 1 91 ? -3.691 -7.571 -0.731 1.00 67.12 91 PHE A C 1
ATOM 787 O O . PHE A 1 91 ? -2.475 -7.578 -0.931 1.00 67.12 91 PHE A O 1
ATOM 794 N N . ASN A 1 92 ? -4.532 -8.225 -1.529 1.00 78.50 92 ASN A N 1
ATOM 795 C CA . ASN A 1 92 ? -4.154 -8.664 -2.869 1.00 78.50 92 ASN A CA 1
ATOM 796 C C . ASN A 1 92 ? -4.462 -7.516 -3.831 1.00 78.50 92 ASN A C 1
ATOM 798 O O . ASN A 1 92 ? -5.617 -7.110 -3.950 1.00 78.50 92 ASN A O 1
ATOM 802 N N . LEU A 1 93 ? -3.438 -6.977 -4.496 1.00 85.44 93 LEU A N 1
ATOM 803 C CA . LEU A 1 93 ? -3.618 -5.903 -5.471 1.00 85.44 93 LEU A CA 1
ATOM 804 C C . LEU A 1 93 ? -3.957 -6.486 -6.838 1.00 85.44 93 LEU A C 1
ATOM 806 O O . LEU A 1 93 ? -3.156 -7.211 -7.429 1.00 85.44 93 LEU A O 1
ATOM 810 N N . GLN A 1 94 ? -5.112 -6.114 -7.372 1.00 89.31 94 GLN A N 1
ATOM 811 C CA . GLN A 1 94 ? -5.409 -6.267 -8.786 1.00 89.31 94 GLN A CA 1
ATOM 812 C C . GLN A 1 94 ? -4.968 -5.009 -9.522 1.00 89.31 94 GLN A C 1
ATOM 814 O O . GLN A 1 94 ? -5.328 -3.898 -9.147 1.00 89.31 94 GLN A O 1
ATOM 819 N N . ILE A 1 95 ? -4.183 -5.185 -10.580 1.00 90.44 95 ILE A N 1
ATOM 820 C CA . ILE A 1 95 ? -3.732 -4.079 -11.421 1.00 90.44 95 ILE A CA 1
ATOM 821 C C . ILE A 1 95 ? -4.515 -4.142 -12.726 1.00 90.44 95 ILE A C 1
ATOM 823 O O . ILE A 1 95 ? -4.401 -5.103 -13.490 1.00 90.44 95 ILE A O 1
ATOM 827 N N . ASN A 1 96 ? -5.299 -3.104 -12.998 1.00 90.94 96 ASN A N 1
ATOM 828 C CA . ASN A 1 96 ? -5.956 -2.942 -14.281 1.00 90.94 96 ASN A CA 1
ATOM 829 C C . ASN A 1 96 ? -4.903 -2.622 -15.350 1.00 90.94 96 ASN A C 1
ATOM 831 O O . ASN A 1 96 ? -4.217 -1.603 -15.282 1.00 90.94 96 ASN A O 1
ATOM 835 N N . ARG A 1 97 ? -4.798 -3.489 -16.360 1.00 88.56 97 ARG A N 1
ATOM 836 C CA . ARG A 1 97 ? -3.814 -3.367 -17.441 1.00 88.56 97 ARG A CA 1
ATOM 837 C C . ARG A 1 97 ? -4.046 -2.124 -18.306 1.00 88.56 97 ARG A C 1
ATOM 839 O O . ARG A 1 97 ? -3.095 -1.448 -18.654 1.00 88.56 97 ARG A O 1
ATOM 846 N N . ALA A 1 98 ? -5.289 -1.759 -18.608 1.00 84.44 98 ALA A N 1
ATOM 847 C CA . ALA A 1 98 ? -5.542 -0.662 -19.544 1.00 84.44 98 ALA A CA 1
ATOM 848 C C . ALA A 1 98 ? -5.073 0.708 -19.014 1.00 84.44 98 ALA A C 1
ATOM 850 O O . ALA A 1 98 ? -4.556 1.519 -19.775 1.00 84.44 98 ALA A O 1
ATOM 851 N N . VAL A 1 99 ? -5.248 0.957 -17.711 1.00 81.44 99 VAL A N 1
ATOM 852 C CA . VAL A 1 99 ? -5.081 2.300 -17.116 1.00 81.44 99 VAL A CA 1
ATOM 853 C C . VAL A 1 99 ? -4.005 2.338 -16.021 1.00 81.44 99 VAL A C 1
ATOM 855 O O . VAL A 1 99 ? -3.486 3.402 -15.695 1.00 81.44 99 VAL A O 1
ATOM 85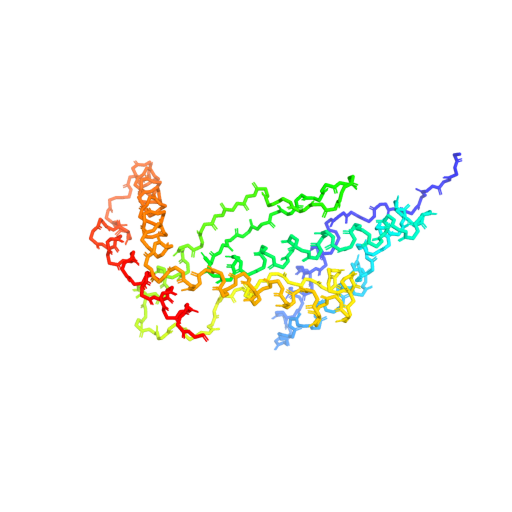8 N N . GLY A 1 100 ? -3.640 1.189 -15.444 1.00 83.31 100 GLY A N 1
ATOM 859 C CA . GLY A 1 100 ? -2.745 1.118 -14.284 1.00 83.31 100 GLY A CA 1
ATOM 860 C C . GLY A 1 100 ? -3.420 1.420 -12.948 1.00 83.31 100 GLY A C 1
ATOM 861 O O . GLY A 1 100 ? -2.730 1.662 -11.959 1.00 83.31 100 GLY A O 1
ATOM 862 N N . ASN A 1 101 ? -4.757 1.392 -12.900 1.00 89.69 101 ASN A N 1
ATOM 863 C CA . ASN A 1 101 ? -5.497 1.468 -11.642 1.00 89.69 101 ASN A CA 1
ATOM 864 C C . ASN A 1 101 ? -5.229 0.233 -10.788 1.00 89.69 101 ASN A C 1
ATOM 866 O O . ASN A 1 101 ? -5.182 -0.889 -11.293 1.00 89.69 101 ASN A O 1
ATOM 870 N N . ILE A 1 102 ? -5.088 0.457 -9.491 1.00 90.19 102 ILE A N 1
ATOM 871 C CA . ILE A 1 102 ? -4.900 -0.597 -8.505 1.00 90.19 102 ILE A CA 1
ATOM 872 C C . ILE A 1 102 ? -6.222 -0.753 -7.769 1.00 90.19 102 ILE A C 1
ATOM 874 O O . ILE A 1 102 ? -6.770 0.247 -7.333 1.00 90.19 102 ILE A O 1
ATOM 878 N N . ASN A 1 103 ? -6.702 -1.981 -7.615 1.00 87.62 103 ASN A N 1
ATOM 879 C CA . ASN A 1 103 ? -7.877 -2.296 -6.815 1.00 87.62 103 ASN A CA 1
ATOM 880 C C . ASN A 1 103 ? -7.496 -3.357 -5.772 1.00 87.62 103 ASN A C 1
ATOM 882 O O . ASN A 1 103 ? -7.017 -4.430 -6.154 1.00 87.62 103 ASN A O 1
ATOM 886 N N . PRO A 1 104 ? -7.674 -3.101 -4.469 1.00 84.56 104 PRO A N 1
ATOM 887 C CA . PRO A 1 104 ? -7.527 -4.132 -3.452 1.00 84.56 104 PRO A CA 1
ATOM 888 C C . PRO A 1 104 ? -8.694 -5.126 -3.553 1.00 84.56 104 PRO A C 1
ATOM 890 O O . PRO A 1 104 ? -9.852 -4.725 -3.613 1.00 84.56 104 PRO A O 1
ATOM 893 N N . LEU A 1 105 ? -8.391 -6.424 -3.586 1.00 81.19 105 LEU A N 1
ATOM 894 C CA . LEU A 1 105 ? -9.403 -7.482 -3.705 1.00 81.19 105 LEU A CA 1
ATOM 895 C C . LEU A 1 105 ? -10.061 -7.824 -2.363 1.00 81.19 105 LEU A C 1
ATOM 897 O O . LEU A 1 105 ? -11.252 -8.103 -2.308 1.00 81.19 105 LEU A O 1
ATOM 901 N N . TYR A 1 106 ? -9.270 -7.812 -1.292 1.00 78.69 106 TYR A N 1
ATOM 902 C CA . TYR A 1 106 ? -9.721 -8.087 0.065 1.00 78.69 106 TYR A CA 1
ATOM 903 C C . TYR A 1 106 ? -9.163 -6.998 0.971 1.00 78.69 106 TYR A C 1
ATOM 905 O O . TYR A 1 106 ? -7.966 -6.707 0.927 1.00 78.69 106 TYR A O 1
ATOM 913 N N . ILE A 1 107 ? -10.048 -6.373 1.742 1.00 76.44 107 ILE A N 1
ATOM 914 C CA . ILE A 1 107 ? -9.710 -5.399 2.773 1.00 76.44 107 ILE A CA 1
ATOM 915 C C . ILE A 1 107 ? -10.390 -5.886 4.043 1.00 76.44 107 ILE A C 1
ATOM 917 O O . ILE A 1 107 ? -11.600 -6.092 4.051 1.00 76.44 107 ILE A O 1
ATOM 921 N N . GLN A 1 108 ? -9.605 -6.094 5.091 1.00 77.44 108 GLN A N 1
ATOM 922 C CA . GLN A 1 108 ? -10.099 -6.470 6.411 1.00 77.44 108 GLN A CA 1
ATOM 923 C C . GLN A 1 108 ? -9.425 -5.581 7.446 1.00 77.44 108 GLN A C 1
ATOM 925 O O . GLN A 1 108 ? -8.237 -5.287 7.313 1.00 77.44 108 GLN A O 1
ATOM 930 N N . PHE A 1 109 ? -10.152 -5.157 8.475 1.00 75.50 109 PHE A N 1
ATOM 931 C CA . PHE A 1 109 ? -9.549 -4.423 9.584 1.00 75.50 109 PHE A CA 1
ATOM 932 C C . PHE A 1 109 ? -8.761 -5.397 10.466 1.00 75.50 109 PHE A C 1
ATOM 934 O O . PHE A 1 109 ? -9.263 -6.453 10.854 1.00 75.50 109 PHE A O 1
ATOM 941 N N . ASN A 1 110 ? -7.510 -5.071 10.788 1.00 71.12 110 ASN A N 1
ATOM 942 C CA . ASN A 1 110 ? -6.688 -5.890 11.670 1.00 71.12 110 ASN A CA 1
ATOM 943 C C . ASN A 1 110 ? -6.958 -5.550 13.141 1.00 71.12 110 ASN A C 1
ATOM 945 O O . ASN A 1 110 ? -6.120 -4.973 13.825 1.00 71.12 110 ASN A O 1
ATOM 949 N N . ILE A 1 111 ? -8.136 -5.920 13.637 1.00 65.56 111 ILE A N 1
ATOM 950 C CA . ILE A 1 111 ? -8.531 -5.638 15.027 1.00 65.56 111 ILE A CA 1
ATOM 951 C C . ILE A 1 111 ? -7.851 -6.622 16.008 1.00 65.56 111 ILE A C 1
ATOM 953 O O . ILE A 1 111 ? -7.681 -6.348 17.194 1.00 65.56 111 ILE A O 1
ATOM 957 N N . ASN A 1 112 ? -7.386 -7.771 15.505 1.00 54.56 112 ASN A N 1
ATOM 958 C CA . ASN A 1 112 ? -6.797 -8.835 16.319 1.00 54.56 112 ASN A CA 1
ATOM 959 C C . ASN A 1 112 ? -5.469 -8.456 16.987 1.00 54.56 112 ASN A C 1
ATOM 961 O O . ASN A 1 112 ? -5.186 -8.991 18.060 1.00 54.56 112 ASN A O 1
ATOM 965 N N . THR A 1 113 ? -4.654 -7.579 16.388 1.00 50.78 113 THR A N 1
ATOM 966 C CA . THR A 1 113 ? -3.412 -7.138 17.040 1.00 50.78 113 THR A CA 1
ATOM 967 C C . THR A 1 113 ? -3.729 -6.192 18.194 1.00 50.78 113 THR A C 1
ATOM 969 O O . THR A 1 113 ? -3.334 -6.472 19.315 1.00 50.78 113 THR A O 1
ATOM 972 N N . GLU A 1 114 ? -4.548 -5.159 17.980 1.00 51.66 114 GLU A N 1
ATOM 973 C CA . GLU A 1 114 ? -4.928 -4.202 19.035 1.00 51.66 114 GLU A CA 1
ATOM 974 C C . GLU A 1 114 ? -5.621 -4.885 20.228 1.00 51.66 114 GLU A C 1
ATOM 976 O O . GLU A 1 114 ? -5.289 -4.605 21.381 1.00 51.66 114 GLU A O 1
ATOM 981 N N . ILE A 1 115 ? -6.517 -5.843 19.960 1.00 49.34 115 ILE A N 1
ATOM 982 C CA . ILE A 1 115 ? -7.206 -6.636 20.989 1.00 49.34 115 ILE A CA 1
ATOM 983 C C . ILE A 1 115 ? -6.218 -7.484 21.800 1.00 49.34 115 ILE A C 1
ATOM 985 O O . ILE A 1 115 ? -6.305 -7.514 23.026 1.00 49.34 115 ILE A O 1
ATOM 989 N N . LYS A 1 116 ? -5.274 -8.180 21.153 1.00 47.88 116 LYS A N 1
ATOM 990 C CA . LYS A 1 116 ? -4.323 -9.055 21.859 1.00 47.88 116 LYS A CA 1
ATOM 991 C C . LYS A 1 116 ? -3.295 -8.266 22.665 1.00 47.88 116 LYS A C 1
ATOM 993 O O . LYS A 1 116 ? -3.016 -8.645 23.799 1.00 47.88 116 LYS A O 1
ATOM 998 N N . THR A 1 117 ? -2.773 -7.167 22.124 1.00 48.50 117 THR A N 1
ATOM 999 C CA . THR A 1 117 ? -1.757 -6.350 22.804 1.00 48.50 117 THR A CA 1
ATOM 1000 C C . THR A 1 117 ? -2.340 -5.618 24.018 1.00 48.50 117 THR A C 1
ATOM 1002 O O . THR A 1 117 ? -1.669 -5.502 25.040 1.00 48.50 117 THR A O 1
ATOM 1005 N N . GLN A 1 118 ? -3.608 -5.191 23.959 1.00 50.22 118 GLN A N 1
ATOM 1006 C CA . GLN A 1 118 ? -4.282 -4.542 25.092 1.00 50.22 118 GLN A CA 1
ATOM 1007 C C . GLN A 1 118 ? -4.787 -5.527 26.155 1.00 50.22 118 GLN A C 1
ATOM 1009 O O . GLN A 1 118 ? -4.756 -5.199 27.338 1.00 50.22 118 GLN A O 1
ATOM 1014 N N . LEU A 1 119 ? -5.249 -6.723 25.764 1.00 45.88 119 LEU A N 1
ATOM 1015 C CA . LEU A 1 119 ? -5.793 -7.703 26.713 1.00 45.88 119 LEU A CA 1
ATOM 1016 C C . LEU A 1 119 ? -4.724 -8.458 27.510 1.00 45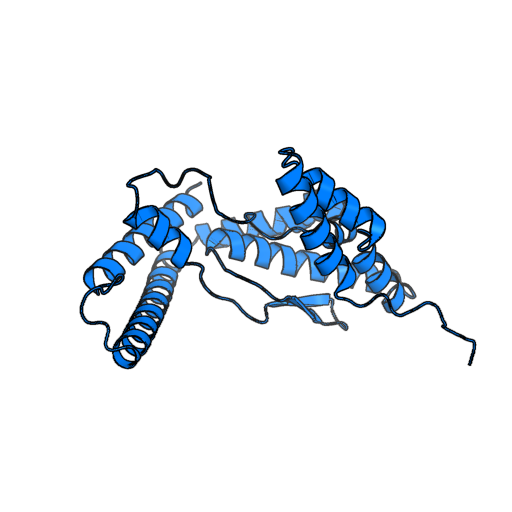.88 119 LEU A C 1
ATOM 1018 O O . LEU A 1 119 ? -5.034 -8.925 28.603 1.00 45.88 119 LEU A O 1
ATOM 1022 N N . ILE A 1 120 ? -3.515 -8.631 26.968 1.00 44.66 120 ILE A N 1
ATOM 1023 C CA . ILE A 1 120 ? -2.534 -9.546 27.564 1.00 44.66 120 ILE A CA 1
ATOM 1024 C C . ILE A 1 120 ? -1.609 -8.847 28.568 1.00 44.66 120 ILE A C 1
ATOM 1026 O O . ILE A 1 120 ? -1.336 -9.456 29.594 1.00 44.66 120 ILE A O 1
ATOM 1030 N N . ASP A 1 121 ? -1.181 -7.592 28.359 1.00 42.56 121 ASP A N 1
ATOM 1031 C CA . ASP A 1 121 ? 0.014 -7.134 29.092 1.00 42.56 121 ASP A CA 1
ATOM 1032 C C . ASP A 1 121 ? 0.005 -5.740 29.746 1.00 42.56 121 ASP A C 1
ATOM 1034 O O . ASP A 1 121 ? 0.985 -5.431 30.421 1.00 42.56 121 ASP A O 1
ATOM 1038 N N . ASN A 1 122 ? -0.993 -4.852 29.584 1.00 44.34 122 ASN A N 1
ATOM 1039 C CA . ASN A 1 122 ? -0.815 -3.418 29.943 1.00 44.34 122 ASN A CA 1
ATOM 1040 C C . ASN A 1 122 ? 0.522 -2.834 29.413 1.00 44.34 122 ASN A C 1
ATOM 1042 O O . ASN A 1 122 ? 1.013 -1.811 29.899 1.00 44.34 122 ASN A O 1
ATOM 1046 N N . LYS A 1 123 ? 1.150 -3.499 28.436 1.00 39.53 123 LYS A N 1
ATOM 1047 C CA . LYS A 1 123 ? 2.334 -3.011 27.760 1.00 39.53 123 LYS A CA 1
ATOM 1048 C C . LYS A 1 123 ? 1.848 -1.907 26.855 1.00 39.53 123 LYS A C 1
ATOM 1050 O O . LYS A 1 123 ? 0.825 -2.037 26.179 1.00 39.53 123 LYS A O 1
ATOM 1055 N N . LYS A 1 124 ? 2.589 -0.803 26.886 1.00 39.41 124 LYS A N 1
ATOM 1056 C CA . LYS A 1 124 ? 2.456 0.250 25.893 1.00 39.41 124 LYS A CA 1
ATOM 1057 C C . LYS A 1 124 ? 2.369 -0.386 24.507 1.00 39.41 124 LYS A C 1
ATOM 1059 O O . LYS A 1 124 ? 2.969 -1.432 24.259 1.00 39.41 124 LYS A O 1
ATOM 1064 N N . ILE A 1 125 ? 1.632 0.275 23.625 1.00 43.72 125 ILE A N 1
ATOM 1065 C CA . ILE A 1 125 ? 1.536 -0.007 22.188 1.00 43.72 125 ILE A CA 1
ATOM 1066 C C . ILE A 1 125 ? 2.892 0.351 21.536 1.00 43.72 125 ILE A C 1
ATOM 1068 O O . ILE A 1 125 ? 2.966 1.071 20.549 1.00 43.72 125 ILE A O 1
ATOM 1072 N N . ASP A 1 126 ? 3.987 -0.092 22.147 1.00 36.56 126 ASP A N 1
ATOM 1073 C CA . ASP A 1 126 ? 5.345 0.172 21.731 1.00 36.56 126 ASP A CA 1
ATOM 1074 C C . ASP A 1 126 ? 5.824 -1.098 21.004 1.00 36.56 126 ASP A C 1
ATOM 1076 O O . ASP A 1 126 ? 6.213 -2.106 21.590 1.00 36.56 126 ASP A O 1
ATOM 1080 N N . GLU A 1 127 ? 5.695 -1.023 19.680 1.00 47.25 127 GLU A N 1
ATOM 1081 C CA . GLU A 1 127 ? 6.724 -1.404 18.702 1.00 47.25 127 GLU A CA 1
ATOM 1082 C C . GLU A 1 127 ? 6.970 -2.879 18.329 1.00 47.25 127 GLU A C 1
ATOM 1084 O O . GLU A 1 127 ? 7.583 -3.096 17.287 1.00 47.25 127 GLU A O 1
ATOM 1089 N N . GLU A 1 128 ? 6.480 -3.900 19.038 1.00 40.66 128 GLU A N 1
ATOM 1090 C CA . GLU A 1 128 ? 7.064 -5.245 18.823 1.00 40.66 128 GLU A CA 1
ATOM 1091 C C . GLU A 1 128 ? 6.396 -6.239 17.850 1.00 40.66 128 GLU A C 1
ATOM 1093 O O . GLU A 1 128 ? 6.994 -7.286 17.631 1.00 40.66 128 GLU A O 1
ATOM 1098 N N . ASN A 1 129 ? 5.241 -5.992 17.208 1.00 44.03 129 ASN A N 1
ATOM 1099 C CA . ASN A 1 129 ? 4.678 -7.011 16.283 1.00 44.03 129 ASN A CA 1
ATOM 1100 C C . ASN A 1 129 ? 3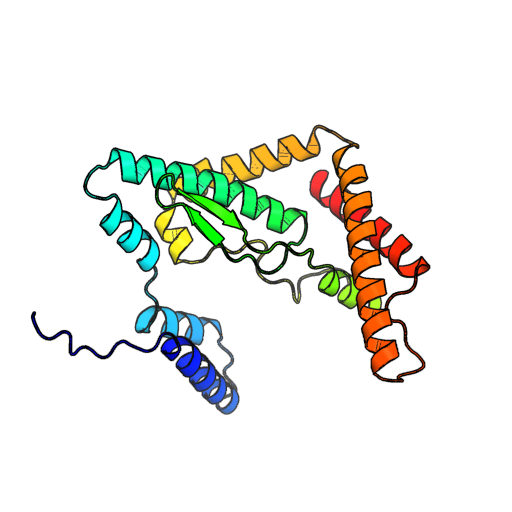.834 -6.527 15.089 1.00 44.03 129 ASN A C 1
ATOM 1102 O O . ASN A 1 129 ? 3.236 -7.365 14.409 1.00 44.03 129 ASN A O 1
ATOM 1106 N N . ASP A 1 130 ? 3.771 -5.229 14.785 1.00 52.06 130 ASP A N 1
ATOM 1107 C CA . ASP A 1 130 ? 3.059 -4.804 13.575 1.00 52.06 130 ASP A CA 1
ATOM 1108 C C . ASP A 1 130 ? 3.977 -4.866 12.349 1.00 52.06 130 ASP A C 1
ATOM 1110 O O . ASP A 1 130 ? 4.940 -4.113 12.195 1.00 52.06 130 ASP A O 1
ATOM 1114 N N . ASP A 1 131 ? 3.638 -5.803 11.461 1.00 58.03 131 ASP A N 1
ATOM 1115 C CA . ASP A 1 131 ? 4.036 -5.826 10.060 1.00 58.03 131 ASP A CA 1
ATOM 1116 C C . ASP A 1 131 ? 4.063 -4.396 9.485 1.00 58.03 131 ASP A C 1
ATOM 1118 O O . ASP A 1 131 ? 3.111 -3.642 9.663 1.00 58.03 131 ASP A O 1
ATOM 1122 N N . LEU A 1 132 ? 5.151 -4.042 8.788 1.00 61.81 132 LEU A N 1
ATOM 1123 C CA . LEU A 1 132 ? 5.371 -2.823 7.985 1.00 61.81 132 LEU A CA 1
ATOM 1124 C C . LEU A 1 132 ? 4.150 -1.872 7.845 1.00 61.81 132 LEU A C 1
ATOM 1126 O O . LEU A 1 132 ? 3.133 -2.292 7.284 1.00 61.81 132 LEU A O 1
ATOM 1130 N N . PRO A 1 133 ? 4.278 -0.560 8.160 1.00 75.94 133 PRO A N 1
ATOM 1131 C CA . PRO A 1 133 ? 3.152 0.395 8.215 1.00 75.94 133 PRO A CA 1
ATOM 1132 C C . PRO A 1 133 ? 2.306 0.425 6.935 1.00 75.94 133 PRO A C 1
ATOM 1134 O O . PRO A 1 133 ? 1.102 0.667 6.955 1.00 75.94 133 PRO A O 1
ATOM 1137 N N . PHE A 1 134 ? 2.957 0.169 5.805 1.00 83.00 134 PHE A N 1
ATOM 1138 C CA . PHE A 1 134 ? 2.339 -0.235 4.559 1.00 83.00 134 PHE A CA 1
ATOM 1139 C C . PHE A 1 134 ? 3.350 -1.087 3.790 1.00 83.00 134 PHE A C 1
ATOM 1141 O O . PHE A 1 134 ? 4.567 -0.968 3.960 1.00 83.00 134 PHE A O 1
ATOM 1148 N N . ARG A 1 135 ? 2.871 -1.955 2.897 1.00 85.31 135 ARG A N 1
ATOM 1149 C CA . ARG A 1 135 ? 3.765 -2.758 2.057 1.00 85.31 135 ARG A CA 1
ATOM 1150 C C . ARG A 1 135 ? 4.460 -1.818 1.075 1.00 85.31 135 ARG A C 1
ATOM 1152 O O . ARG A 1 135 ? 3.784 -1.159 0.300 1.00 85.31 135 ARG A O 1
ATOM 1159 N N . LEU A 1 136 ? 5.785 -1.796 1.032 1.00 88.88 136 LEU A N 1
ATOM 1160 C CA . LEU A 1 136 ? 6.551 -1.188 -0.059 1.00 88.88 136 LEU A CA 1
ATOM 1161 C C . LEU A 1 136 ? 7.647 -2.168 -0.459 1.00 88.88 136 LEU A C 1
ATOM 1163 O O . LEU A 1 136 ? 8.742 -2.174 0.091 1.00 88.88 136 LEU A O 1
ATOM 1167 N N . THR A 1 137 ? 7.314 -3.080 -1.374 1.00 89.94 137 THR A N 1
ATOM 1168 C CA . THR A 1 137 ? 8.279 -4.106 -1.794 1.00 89.94 137 THR A CA 1
ATOM 1169 C C . THR A 1 137 ? 9.334 -3.508 -2.724 1.00 89.94 137 THR A C 1
ATOM 1171 O O . THR A 1 137 ? 8.998 -2.614 -3.503 1.00 89.94 137 THR A O 1
ATOM 1174 N N . PRO A 1 138 ? 10.561 -4.054 -2.763 1.00 91.00 138 PRO A N 1
ATOM 1175 C CA . PRO A 1 138 ? 11.618 -3.561 -3.650 1.00 91.00 138 PRO A CA 1
ATOM 1176 C C . PRO A 1 138 ? 11.238 -3.507 -5.139 1.00 91.00 138 PRO A C 1
ATOM 1178 O O . PRO A 1 138 ? 11.734 -2.655 -5.866 1.00 91.00 138 PRO A O 1
ATOM 1181 N N . ASN A 1 139 ? 10.320 -4.368 -5.597 1.00 92.19 139 ASN A N 1
ATOM 1182 C CA . ASN A 1 139 ? 9.789 -4.322 -6.965 1.00 92.19 139 ASN A CA 1
ATOM 1183 C C . ASN A 1 139 ? 8.952 -3.066 -7.242 1.00 92.19 139 ASN A C 1
ATOM 1185 O O . ASN A 1 139 ? 9.059 -2.461 -8.305 1.00 92.19 139 ASN A O 1
ATOM 1189 N N . ILE A 1 140 ? 8.096 -2.693 -6.293 1.00 92.62 140 ILE A N 1
ATOM 1190 C CA . ILE A 1 140 ? 7.251 -1.497 -6.396 1.00 92.62 140 ILE A CA 1
ATOM 1191 C C . ILE A 1 140 ? 8.121 -0.258 -6.231 1.00 92.62 140 ILE A C 1
ATOM 1193 O O . ILE A 1 140 ? 8.019 0.698 -6.992 1.00 92.62 140 ILE A O 1
ATOM 1197 N N . ASP A 1 141 ? 9.032 -0.327 -5.274 1.00 92.81 141 ASP A N 1
ATOM 1198 C CA . ASP A 1 141 ? 9.966 0.726 -4.939 1.00 92.81 141 ASP A CA 1
ATOM 1199 C C . ASP A 1 141 ? 10.859 1.136 -6.120 1.00 92.81 141 ASP A C 1
ATOM 1201 O O . ASP A 1 141 ? 11.026 2.323 -6.422 1.00 92.81 141 ASP A O 1
ATOM 1205 N N . LEU A 1 142 ? 11.377 0.136 -6.838 1.00 94.06 142 LEU A N 1
ATOM 1206 C CA . LEU A 1 142 ? 12.161 0.323 -8.053 1.00 94.06 142 LEU A CA 1
ATOM 1207 C C . LEU A 1 142 ? 11.296 0.774 -9.235 1.00 94.06 142 LEU A C 1
ATOM 1209 O O . LEU A 1 142 ? 11.777 1.521 -10.075 1.00 94.06 142 LEU A O 1
ATOM 1213 N N . PHE A 1 143 ? 10.028 0.369 -9.313 1.00 93.94 143 PHE A N 1
ATOM 1214 C CA . PHE A 1 143 ? 9.120 0.815 -10.374 1.00 93.94 143 PHE A CA 1
ATOM 1215 C C . PHE A 1 143 ? 8.740 2.302 -10.255 1.00 93.94 143 PHE A C 1
ATOM 1217 O O . PHE A 1 143 ? 8.683 3.021 -11.258 1.00 93.94 143 PHE A O 1
ATOM 1224 N N . LEU A 1 144 ? 8.508 2.779 -9.029 1.00 92.88 144 LEU A N 1
ATOM 1225 C CA . LEU A 1 144 ? 8.194 4.183 -8.751 1.00 92.88 144 LEU A CA 1
ATOM 1226 C C . LEU A 1 144 ? 9.391 5.113 -9.005 1.00 92.88 144 LEU A C 1
ATOM 1228 O O . LEU A 1 144 ? 9.199 6.288 -9.325 1.00 92.88 144 LEU A O 1
ATOM 1232 N N . ASN A 1 145 ? 10.615 4.587 -8.913 1.00 92.06 145 ASN A N 1
ATOM 1233 C CA . ASN A 1 145 ? 11.867 5.341 -8.852 1.00 92.06 145 ASN A CA 1
ATOM 1234 C C . ASN A 1 145 ? 11.935 6.286 -7.635 1.00 92.06 145 ASN A C 1
ATOM 1236 O O . ASN A 1 145 ? 10.950 6.568 -6.949 1.00 92.06 145 ASN A O 1
ATOM 1240 N N . GLN A 1 146 ? 13.121 6.845 -7.392 1.00 92.75 146 GLN A N 1
ATOM 1241 C CA . GLN A 1 146 ? 13.335 7.836 -6.335 1.00 92.75 146 GLN A CA 1
ATOM 1242 C C . GLN A 1 146 ? 12.432 9.071 -6.499 1.00 92.75 146 GLN A C 1
ATOM 1244 O O . GLN A 1 146 ? 11.849 9.543 -5.527 1.00 92.75 146 GLN A O 1
ATOM 1249 N N . ILE A 1 147 ? 12.245 9.539 -7.740 1.00 92.50 147 ILE A N 1
ATOM 1250 C CA . ILE A 1 147 ? 11.402 10.703 -8.057 1.00 92.50 147 ILE A CA 1
ATOM 1251 C C . ILE A 1 147 ? 9.930 10.427 -7.721 1.00 92.50 147 ILE A C 1
ATOM 1253 O O . ILE A 1 147 ? 9.278 11.264 -7.101 1.00 92.50 147 ILE A O 1
ATOM 1257 N N . GLY A 1 148 ? 9.404 9.254 -8.097 1.00 90.56 148 GLY A N 1
ATOM 1258 C CA . GLY A 1 148 ? 8.014 8.883 -7.819 1.00 90.56 148 GLY A CA 1
ATOM 1259 C C . GLY A 1 148 ? 7.736 8.750 -6.324 1.00 90.56 148 GLY A C 1
ATOM 1260 O O . GLY A 1 148 ? 6.683 9.177 -5.858 1.00 90.56 148 GLY A O 1
ATOM 1261 N N . ARG A 1 149 ? 8.706 8.216 -5.572 1.00 91.19 149 ARG A N 1
ATOM 1262 C CA . ARG A 1 149 ? 8.619 8.046 -4.118 1.00 91.19 149 ARG A CA 1
ATOM 1263 C C . ARG A 1 149 ? 8.675 9.373 -3.368 1.00 91.19 149 ARG A C 1
ATOM 1265 O O . ARG A 1 149 ? 7.792 9.658 -2.572 1.00 91.19 149 ARG A O 1
ATOM 1272 N N . MET A 1 150 ? 9.698 10.187 -3.626 1.00 91.88 150 MET A N 1
ATOM 1273 C CA . MET A 1 150 ? 9.907 11.432 -2.881 1.00 91.88 150 MET A CA 1
ATOM 1274 C C . MET A 1 150 ? 8.923 12.534 -3.282 1.00 91.88 150 MET A C 1
ATOM 1276 O O . MET A 1 150 ? 8.601 13.378 -2.453 1.00 91.88 150 MET A O 1
ATOM 1280 N N . GLY A 1 151 ? 8.445 12.526 -4.529 1.00 93.69 151 GLY A N 1
ATOM 1281 C CA . GLY A 1 151 ? 7.497 13.514 -5.034 1.00 93.69 151 GLY A CA 1
ATOM 1282 C C . GLY A 1 151 ? 6.047 13.020 -4.960 1.00 93.69 151 GLY A C 1
ATOM 1283 O O . GLY A 1 151 ? 5.412 13.173 -3.917 1.00 93.69 151 GLY A O 1
ATOM 1284 N N . PRO A 1 152 ? 5.492 12.449 -6.048 1.00 94.31 152 PRO A N 1
ATOM 1285 C CA . PRO A 1 152 ? 4.069 12.126 -6.144 1.00 94.31 152 PRO A CA 1
ATOM 1286 C C . PRO A 1 152 ? 3.518 11.238 -5.024 1.00 94.31 152 PRO A C 1
ATOM 1288 O O . PRO A 1 152 ? 2.445 11.533 -4.510 1.00 94.31 152 PRO A O 1
ATOM 1291 N N . LEU A 1 153 ? 4.226 10.172 -4.634 1.00 94.25 153 LEU A N 1
ATOM 1292 C CA . LEU A 1 153 ? 3.751 9.243 -3.605 1.00 94.25 153 LEU A CA 1
ATOM 1293 C C . LEU A 1 153 ? 3.556 9.965 -2.263 1.00 94.25 153 LEU A C 1
ATOM 1295 O O . LEU A 1 153 ? 2.456 9.953 -1.711 1.00 94.25 153 LEU A O 1
ATOM 1299 N N . ASN A 1 154 ? 4.596 10.655 -1.792 1.00 93.19 154 ASN A N 1
ATOM 1300 C CA . ASN A 1 154 ? 4.552 11.428 -0.551 1.00 93.19 154 ASN A CA 1
ATOM 1301 C C . ASN A 1 154 ? 3.518 12.558 -0.611 1.00 93.19 154 ASN A C 1
ATOM 1303 O O . ASN A 1 154 ? 2.753 12.746 0.333 1.00 93.19 154 ASN A O 1
ATOM 1307 N N . ALA A 1 155 ? 3.451 13.291 -1.726 1.00 94.81 155 ALA A N 1
ATOM 1308 C CA . ALA A 1 155 ? 2.482 14.371 -1.899 1.00 94.81 155 ALA A CA 1
ATOM 1309 C C . ALA A 1 155 ? 1.035 13.871 -1.762 1.00 94.81 155 ALA A C 1
ATOM 1311 O O . ALA A 1 155 ? 0.197 14.545 -1.162 1.00 94.81 155 ALA A O 1
ATOM 1312 N N . ILE A 1 156 ? 0.740 12.675 -2.273 1.00 95.56 156 ILE A N 1
ATOM 1313 C CA . ILE A 1 156 ? -0.594 12.066 -2.211 1.00 95.56 156 ILE A CA 1
ATOM 1314 C C . ILE A 1 156 ? -0.912 11.572 -0.811 1.00 95.56 156 ILE A C 1
ATOM 1316 O O . ILE A 1 156 ? -2.008 11.827 -0.322 1.00 95.56 156 ILE A O 1
ATOM 1320 N N . MET A 1 157 ? 0.043 10.935 -0.138 1.00 92.38 157 MET A N 1
ATOM 1321 C CA . MET A 1 157 ? -0.129 10.524 1.256 1.00 92.38 157 MET A CA 1
ATOM 1322 C C . MET A 1 157 ? -0.432 11.733 2.152 1.00 92.38 157 MET A C 1
ATOM 1324 O O . MET A 1 157 ? -1.414 11.721 2.889 1.00 92.38 157 MET A O 1
ATOM 1328 N N . ILE A 1 158 ? 0.356 12.807 2.033 1.00 90.75 158 ILE A N 1
ATOM 1329 C CA . ILE A 1 158 ? 0.204 14.017 2.853 1.00 90.75 158 ILE A CA 1
ATOM 1330 C C . ILE A 1 158 ? -1.095 14.756 2.524 1.00 90.75 158 ILE A C 1
ATOM 1332 O O . ILE A 1 158 ? -1.801 15.186 3.433 1.00 90.75 158 ILE A O 1
ATOM 1336 N N . SER A 1 159 ? -1.421 14.932 1.241 1.00 91.62 159 SER A N 1
ATOM 1337 C CA . SER A 1 159 ? -2.666 15.606 0.847 1.00 91.62 159 SER A CA 1
ATOM 1338 C C . SER A 1 159 ? -3.894 14.820 1.293 1.00 91.62 159 SER A C 1
ATOM 1340 O O . SER A 1 159 ? -4.802 15.414 1.863 1.00 91.62 159 SER A O 1
ATOM 1342 N N . THR A 1 160 ? -3.884 13.494 1.141 1.00 90.62 160 THR A N 1
ATOM 1343 C CA . THR A 1 160 ? -4.951 12.619 1.645 1.00 90.62 160 THR A CA 1
ATOM 1344 C C . THR A 1 160 ? -5.103 12.766 3.153 1.00 90.62 160 THR A C 1
ATOM 1346 O O . THR A 1 160 ? -6.210 13.000 3.626 1.00 90.62 160 THR A O 1
ATOM 1349 N N . LEU A 1 161 ? -4.002 12.693 3.907 1.00 87.31 161 LEU A N 1
ATOM 1350 C CA . LEU A 1 161 ? -4.024 12.864 5.358 1.00 87.31 161 LEU A CA 1
ATOM 1351 C C . LEU A 1 161 ? -4.649 14.211 5.743 1.00 87.31 161 LEU A C 1
ATOM 1353 O O . LEU A 1 161 ? -5.591 14.245 6.526 1.00 87.31 161 LEU A O 1
ATOM 1357 N N . LYS A 1 162 ? -4.204 15.310 5.122 1.00 84.81 162 LYS A N 1
ATOM 1358 C CA . LYS A 1 162 ? -4.763 16.652 5.354 1.00 84.81 162 LYS A CA 1
ATOM 1359 C C . LYS A 1 162 ? -6.254 16.741 5.022 1.00 84.81 162 LYS A C 1
ATOM 1361 O O . LYS A 1 162 ? -7.007 17.378 5.751 1.00 84.81 162 LYS A O 1
ATOM 1366 N N . CYS A 1 163 ? -6.695 16.113 3.936 1.00 86.38 163 CYS A N 1
ATOM 1367 C CA . CYS A 1 163 ? -8.110 16.083 3.574 1.00 86.38 163 CYS A CA 1
ATOM 1368 C C . CYS A 1 163 ? -8.954 15.292 4.583 1.00 86.38 163 CYS A C 1
ATOM 1370 O O . CYS A 1 163 ? -10.118 15.628 4.779 1.00 86.38 163 CYS A O 1
ATOM 1372 N N . LEU A 1 164 ? -8.384 14.276 5.239 1.00 82.12 164 LEU A N 1
ATOM 1373 C CA . LEU A 1 164 ? -9.066 13.515 6.287 1.00 82.12 164 LEU A CA 1
ATOM 1374 C C . LEU A 1 164 ? -9.076 14.244 7.643 1.00 82.12 164 LEU A C 1
ATOM 1376 O O . LEU A 1 164 ? -10.002 14.042 8.423 1.00 82.12 164 LEU A O 1
ATOM 1380 N N . THR A 1 165 ? -8.100 15.112 7.927 1.00 79.69 165 THR A N 1
ATOM 1381 C CA . THR A 1 165 ? -8.044 15.871 9.193 1.00 79.69 165 THR A CA 1
ATOM 1382 C C . THR A 1 165 ? -8.908 17.133 9.188 1.00 79.69 165 THR A C 1
ATOM 1384 O O . THR A 1 165 ? -9.450 17.522 10.222 1.00 79.69 165 THR A O 1
ATOM 1387 N N . GLN A 1 166 ? -9.077 17.783 8.032 1.00 79.25 166 GLN A N 1
ATOM 1388 C CA . GLN A 1 166 ? -9.861 19.018 7.910 1.00 79.25 166 GLN A CA 1
ATOM 1389 C C . GLN A 1 166 ? -11.343 18.900 8.343 1.00 79.25 166 GLN A C 1
ATOM 1391 O O . GLN A 1 166 ? -11.836 19.840 8.977 1.00 79.25 166 GLN A O 1
ATOM 1396 N N . PRO A 1 167 ? -12.072 17.787 8.112 1.00 70.69 167 PRO A N 1
ATOM 1397 C CA . PRO A 1 167 ? -13.381 17.565 8.725 1.00 70.69 167 PRO A CA 1
ATOM 1398 C C . PRO A 1 167 ? -13.230 17.008 10.153 1.00 70.69 167 PRO A C 1
ATOM 1400 O O . PRO A 1 167 ? -13.310 15.802 10.377 1.00 70.69 167 PRO A O 1
ATOM 1403 N N . LYS A 1 168 ? -13.075 17.903 11.138 1.00 63.69 168 LYS A N 1
ATOM 1404 C CA . LYS A 1 168 ? -12.685 17.583 12.531 1.00 63.69 168 LYS A CA 1
ATOM 1405 C C . LYS A 1 168 ? -13.463 16.458 13.242 1.00 63.69 168 LYS A C 1
ATOM 1407 O O . LYS A 1 168 ? -12.921 15.856 14.160 1.00 63.69 168 LYS A O 1
ATOM 1412 N N . TYR A 1 169 ? -14.714 16.167 12.867 1.00 62.41 169 TYR A N 1
ATOM 1413 C CA . TYR A 1 169 ? -15.555 15.219 13.622 1.00 62.41 169 TYR A CA 1
ATOM 1414 C C . TYR A 1 169 ? -16.302 14.176 12.784 1.00 62.41 169 TYR A C 1
ATOM 1416 O O . TYR A 1 169 ? -16.717 13.155 13.328 1.00 62.41 169 TYR A O 1
ATOM 1424 N N . GLN A 1 170 ? -16.468 14.382 11.476 1.00 78.56 170 GLN A N 1
ATOM 1425 C CA . GLN A 1 170 ? -17.352 13.527 10.671 1.00 78.56 170 GLN A CA 1
ATOM 1426 C C . GLN A 1 170 ? -16.733 12.155 10.388 1.00 78.56 170 GLN A C 1
ATOM 1428 O O . GLN A 1 170 ? -17.400 11.133 10.520 1.00 78.56 170 GLN A O 1
ATOM 1433 N N . ILE A 1 171 ? -15.442 12.118 10.053 1.00 79.06 171 ILE A N 1
ATOM 1434 C CA . ILE A 1 171 ? -14.758 10.877 9.666 1.00 79.06 171 ILE A CA 1
ATOM 1435 C C . ILE A 1 171 ? -14.577 9.956 10.869 1.00 79.06 171 ILE A C 1
ATOM 1437 O O . ILE A 1 171 ? -14.856 8.766 10.779 1.00 79.06 171 ILE A O 1
ATOM 1441 N N . VAL A 1 172 ? -14.190 10.510 12.017 1.00 78.12 172 VAL A N 1
ATOM 1442 C CA . VAL A 1 172 ? -14.019 9.743 13.257 1.00 78.12 172 VAL A CA 1
ATOM 1443 C C . VAL A 1 172 ? -15.337 9.094 13.694 1.00 78.12 172 VAL A C 1
ATOM 1445 O O . VAL A 1 172 ? -15.347 7.929 14.083 1.00 78.12 172 VAL A O 1
ATOM 1448 N N . GLN A 1 173 ? -16.464 9.805 13.579 1.00 81.81 173 GLN A N 1
ATOM 1449 C CA . GLN A 1 173 ? -17.788 9.247 13.879 1.00 81.81 173 GLN A CA 1
ATOM 1450 C C . GLN A 1 173 ? -18.191 8.139 12.898 1.00 81.81 173 GLN A C 1
ATOM 1452 O O . GLN A 1 173 ? -18.728 7.117 13.321 1.00 81.81 173 GLN A O 1
ATOM 1457 N N . LEU A 1 174 ? -17.896 8.314 11.607 1.00 85.31 174 LEU A N 1
ATOM 1458 C CA . LEU A 1 174 ? -18.150 7.295 10.588 1.00 85.31 174 LEU A CA 1
ATOM 1459 C C . LEU A 1 174 ? -17.331 6.026 10.861 1.00 85.31 174 LEU A C 1
ATOM 1461 O O . LEU A 1 174 ? -17.866 4.922 10.865 1.00 85.31 174 LEU A O 1
ATOM 1465 N N . LEU A 1 175 ? -16.041 6.188 11.158 1.00 80.56 175 LEU A N 1
ATOM 1466 C CA . LEU A 1 175 ? -15.144 5.088 11.507 1.00 80.56 175 LEU A CA 1
ATOM 1467 C C . LEU A 1 175 ? -15.611 4.374 12.770 1.00 80.56 175 LEU A C 1
ATOM 1469 O O . LEU A 1 175 ? -15.615 3.149 12.799 1.00 80.56 175 LEU A O 1
ATOM 1473 N N . LYS A 1 176 ? -16.081 5.113 13.781 1.00 81.62 176 LYS A N 1
ATOM 1474 C CA . LYS A 1 176 ? -16.651 4.530 15.000 1.00 81.62 176 LYS A CA 1
ATOM 1475 C C . LYS A 1 176 ? -17.792 3.555 14.689 1.00 81.62 176 LYS A C 1
ATOM 1477 O O . LYS A 1 176 ? -17.873 2.499 15.313 1.00 81.62 176 LYS A O 1
ATOM 1482 N N . LEU A 1 177 ? -18.654 3.893 13.727 1.00 84.62 177 LEU A N 1
ATOM 1483 C CA . LEU A 1 177 ? -19.723 3.004 13.266 1.00 84.62 177 LEU A CA 1
ATOM 1484 C C . LEU A 1 177 ? -19.157 1.772 12.547 1.00 84.62 177 LEU A C 1
ATOM 1486 O O . LEU A 1 177 ? -19.521 0.658 12.908 1.00 84.62 177 LEU A O 1
ATOM 1490 N N . PHE A 1 178 ? -18.209 1.948 11.622 1.00 85.12 178 PHE A N 1
ATOM 1491 C CA . PHE A 1 178 ? -17.589 0.823 10.910 1.00 85.12 178 PHE A CA 1
ATOM 1492 C C . PHE A 1 178 ? -16.857 -0.153 11.839 1.00 85.12 178 PHE A C 1
ATOM 1494 O O . PHE A 1 178 ? -17.059 -1.359 11.737 1.00 85.12 178 PHE A O 1
ATOM 1501 N N . TYR A 1 179 ? -16.052 0.345 12.781 1.00 80.31 179 TYR A N 1
ATOM 1502 C CA . TYR A 1 179 ? -15.357 -0.508 13.750 1.00 80.31 179 TYR A CA 1
ATOM 1503 C C . TYR A 1 179 ? -16.331 -1.229 14.680 1.00 80.31 179 TYR A C 1
ATOM 1505 O O . TYR A 1 179 ? -16.093 -2.380 15.039 1.00 80.31 179 TYR A O 1
ATOM 1513 N N . LYS A 1 180 ? -17.440 -0.581 15.057 1.00 82.69 180 LYS A N 1
ATOM 1514 C CA . LYS A 1 180 ? -18.496 -1.225 15.841 1.00 82.69 180 LYS A CA 1
ATOM 1515 C C . LYS A 1 180 ? -19.130 -2.384 15.071 1.00 82.69 180 LYS A C 1
ATOM 1517 O O . LYS A 1 180 ? -19.332 -3.445 15.658 1.00 82.69 180 LYS A O 1
ATOM 1522 N N . ASP A 1 181 ? -19.437 -2.193 13.792 1.00 85.75 181 ASP A N 1
ATOM 1523 C CA . ASP A 1 181 ? -20.024 -3.242 12.956 1.00 85.75 181 ASP A CA 1
ATOM 1524 C C . ASP A 1 181 ? -19.045 -4.402 12.740 1.00 85.75 181 ASP A C 1
ATOM 1526 O O . ASP A 1 181 ? -19.433 -5.561 12.894 1.00 85.75 181 ASP A O 1
ATOM 1530 N N . GLU A 1 182 ? -17.764 -4.110 12.507 1.00 82.88 182 GLU A N 1
ATOM 1531 C CA . GLU A 1 182 ? -16.729 -5.138 12.354 1.00 82.88 182 GLU A CA 1
ATOM 1532 C C . GLU A 1 182 ? -16.506 -5.931 13.652 1.00 82.88 182 GLU A C 1
ATOM 1534 O O . GLU A 1 182 ? -16.432 -7.159 13.630 1.00 82.88 182 GLU A O 1
ATOM 1539 N N . LEU A 1 183 ? -16.473 -5.263 14.810 1.00 78.69 183 LEU A N 1
ATOM 1540 C CA . LEU A 1 183 ? -16.376 -5.928 16.115 1.00 78.69 183 LEU A CA 1
ATOM 1541 C C . LEU A 1 183 ? -17.593 -6.806 16.414 1.00 78.69 183 LEU A C 1
ATOM 1543 O O . LEU A 1 183 ? -17.441 -7.893 16.967 1.00 78.69 183 LEU A O 1
ATOM 1547 N N . ASN A 1 184 ? -18.796 -6.361 16.044 1.00 81.38 184 ASN A N 1
ATOM 1548 C CA . ASN A 1 184 ? -20.001 -7.178 16.177 1.00 81.38 184 ASN A CA 1
ATOM 1549 C C . ASN A 1 184 ? -19.944 -8.405 15.261 1.00 81.38 184 ASN A C 1
ATOM 1551 O O . ASN A 1 184 ? -20.311 -9.499 15.684 1.00 81.38 184 ASN A O 1
ATOM 1555 N N . HIS A 1 185 ? -19.459 -8.243 14.031 1.00 82.81 185 HIS A N 1
ATOM 1556 C CA . HIS A 1 185 ? -19.267 -9.352 13.105 1.00 82.81 185 HIS A CA 1
ATOM 1557 C C . HIS A 1 185 ? -18.251 -10.372 13.646 1.00 82.81 185 HIS A C 1
ATOM 1559 O O . HIS A 1 185 ? -18.548 -11.565 13.668 1.00 82.81 185 HIS A O 1
ATOM 1565 N N . LEU A 1 186 ? -17.106 -9.920 14.170 1.00 77.94 186 LEU A N 1
ATOM 1566 C CA . LEU A 1 186 ? -16.114 -10.789 14.816 1.00 77.94 186 LEU A CA 1
ATOM 1567 C C . LEU A 1 186 ? -16.686 -11.511 16.044 1.00 77.94 186 LEU A C 1
ATOM 1569 O O . LEU A 1 186 ? -16.463 -12.709 16.207 1.00 77.94 186 LEU A O 1
ATOM 1573 N N . TYR A 1 187 ? -17.460 -10.807 16.875 1.00 76.31 187 TYR A N 1
ATOM 1574 C CA . TYR A 1 187 ? -18.137 -11.394 18.032 1.00 76.31 187 TYR A CA 1
ATOM 1575 C C . TYR A 1 187 ? -19.090 -12.527 17.629 1.00 76.31 187 TYR A C 1
ATOM 1577 O O . TYR A 1 187 ? -19.048 -13.612 18.210 1.00 76.31 187 TYR A O 1
ATOM 1585 N N . GLU A 1 188 ? -19.942 -12.304 16.624 1.00 81.19 188 GLU A N 1
ATOM 1586 C CA . GLU A 1 188 ? -20.877 -13.331 16.150 1.00 81.19 188 GLU A CA 1
ATOM 1587 C C . GLU A 1 188 ? -20.143 -14.506 15.484 1.00 81.19 188 GLU A C 1
ATOM 1589 O O . GLU A 1 188 ? -20.521 -15.662 15.693 1.00 81.19 188 GLU A O 1
ATOM 1594 N N . GLN A 1 189 ? -19.052 -14.244 14.755 1.00 81.19 189 GLN A N 1
ATOM 1595 C CA . GLN A 1 189 ? -18.187 -15.299 14.222 1.00 81.19 189 GLN A CA 1
ATOM 1596 C C . GLN A 1 189 ? -17.596 -16.167 15.342 1.00 81.19 189 GLN A C 1
ATOM 1598 O O . GLN A 1 189 ? -17.738 -17.390 15.298 1.00 81.19 189 GLN A O 1
ATOM 1603 N N . GLU A 1 190 ? -16.992 -15.564 16.370 1.00 74.12 190 GLU A N 1
ATOM 1604 C CA . GLU A 1 190 ? -16.392 -16.282 17.503 1.00 74.12 190 GLU A CA 1
ATOM 1605 C C . GLU A 1 190 ? -17.442 -17.103 18.264 1.00 74.12 190 GLU A C 1
ATOM 1607 O O . GLU A 1 190 ? -17.250 -18.291 18.532 1.00 74.12 190 GLU A O 1
ATOM 1612 N N . LYS A 1 191 ? -18.609 -16.508 18.524 1.00 74.31 191 LYS A N 1
ATOM 1613 C CA . LYS A 1 191 ? -19.742 -17.183 19.161 1.00 74.31 191 LYS A CA 1
ATOM 1614 C C . LYS A 1 191 ? -20.221 -18.394 18.356 1.00 74.31 191 LYS A C 1
ATOM 1616 O O . LYS A 1 191 ? -20.464 -19.448 18.941 1.00 74.31 191 LYS A O 1
ATOM 1621 N N . SER A 1 192 ? -20.339 -18.271 17.032 1.00 75.88 192 SER A N 1
ATOM 1622 C CA . SER A 1 192 ? -20.752 -19.382 16.163 1.00 75.88 192 SER A CA 1
ATOM 1623 C C . SER A 1 192 ? -19.747 -20.541 16.171 1.00 75.88 192 SER A C 1
ATOM 1625 O O . SER A 1 192 ? -20.146 -21.705 16.237 1.00 75.88 192 SER A O 1
ATOM 1627 N N . LEU A 1 193 ? -18.445 -20.232 16.195 1.00 74.50 193 LEU A N 1
ATOM 1628 C CA . LEU A 1 193 ? -17.371 -21.221 16.279 1.00 74.50 193 LEU A CA 1
ATOM 1629 C C . LEU A 1 193 ? -17.403 -21.957 17.624 1.00 74.50 193 LEU A C 1
ATOM 1631 O O . LEU A 1 193 ? -17.350 -23.183 17.655 1.00 74.50 193 LEU A O 1
ATOM 1635 N N . ILE A 1 194 ? -17.560 -21.240 18.736 1.00 69.19 194 ILE A N 1
ATOM 1636 C CA . ILE A 1 194 ? -17.560 -21.838 20.079 1.00 69.19 194 ILE A CA 1
ATOM 1637 C C . ILE A 1 194 ? -18.794 -22.723 20.308 1.00 69.19 194 ILE A C 1
ATOM 1639 O O . ILE A 1 194 ? -18.665 -23.819 20.858 1.00 69.19 194 ILE A O 1
ATOM 1643 N N . LEU A 1 195 ? -19.971 -22.305 19.822 1.00 70.06 195 LEU A N 1
ATOM 1644 C CA . LEU A 1 195 ? -21.186 -23.131 19.847 1.00 70.06 195 LEU A CA 1
ATOM 1645 C C . LEU A 1 195 ? -20.995 -24.466 19.110 1.00 70.06 195 LEU A C 1
ATOM 1647 O O . LEU A 1 195 ? -21.560 -25.472 19.529 1.00 70.06 195 LEU A O 1
ATOM 1651 N N . SER A 1 196 ? -20.175 -24.497 18.054 1.00 66.50 196 SER A N 1
ATOM 1652 C CA . SER A 1 196 ? -19.864 -25.736 17.330 1.00 66.50 196 SER A CA 1
ATOM 1653 C C . SER A 1 196 ? -18.877 -26.658 18.064 1.00 66.50 196 SER A C 1
ATOM 1655 O O . SER A 1 196 ? -18.881 -27.863 17.829 1.00 66.50 196 SER A O 1
ATOM 1657 N N . VAL A 1 197 ? -18.058 -26.118 18.976 1.00 69.69 197 VAL A N 1
ATOM 1658 C CA . VAL A 1 197 ? -16.969 -26.846 19.658 1.00 69.69 197 VAL A CA 1
ATOM 1659 C C . VAL A 1 197 ? -17.368 -27.338 21.063 1.00 69.69 197 VAL A C 1
ATOM 1661 O O . VAL A 1 197 ? -16.605 -28.061 21.696 1.00 69.69 197 VAL A O 1
ATOM 1664 N N . ASN A 1 198 ? -18.569 -27.018 21.569 1.00 59.12 198 ASN A N 1
ATOM 1665 C CA . ASN A 1 198 ? -19.006 -27.340 22.944 1.00 59.12 198 ASN A CA 1
ATOM 1666 C C . ASN A 1 198 ? -18.032 -26.853 24.042 1.00 59.12 198 ASN A C 1
ATOM 1668 O O . ASN A 1 198 ? -18.070 -27.333 25.176 1.00 59.12 198 ASN A O 1
ATOM 1672 N N . ALA A 1 199 ? -17.174 -25.879 23.732 1.00 57.94 199 ALA A N 1
ATOM 1673 C CA . ALA A 1 199 ? -16.308 -25.239 24.708 1.00 57.94 199 ALA A CA 1
ATOM 1674 C C . ALA A 1 199 ? -17.143 -24.225 25.498 1.00 57.94 199 ALA A C 1
ATOM 1676 O O . ALA A 1 199 ? -17.363 -23.096 25.064 1.00 57.94 199 ALA A O 1
ATOM 1677 N N . LYS A 1 200 ? -17.668 -24.645 26.651 1.00 53.88 200 LYS A N 1
ATOM 1678 C CA . LYS A 1 200 ? -18.157 -23.690 27.644 1.00 53.88 200 LYS A CA 1
ATOM 1679 C C . LYS A 1 200 ? -16.947 -22.986 28.250 1.00 53.88 200 LYS A C 1
ATOM 1681 O O . LYS A 1 200 ? -15.967 -23.631 28.601 1.00 53.88 200 LYS A O 1
ATOM 1686 N N . ASP A 1 201 ? -17.081 -21.671 28.361 1.00 50.16 201 ASP A N 1
ATOM 1687 C CA . ASP A 1 201 ? -16.256 -20.799 29.194 1.00 50.16 201 ASP A CA 1
ATOM 1688 C C . ASP A 1 201 ? -14.931 -20.351 28.561 1.00 50.16 201 ASP A C 1
ATOM 1690 O O . ASP A 1 201 ? -13.854 -20.826 28.902 1.00 50.16 201 ASP A O 1
ATOM 1694 N N . ASN A 1 202 ? -15.026 -19.399 27.623 1.00 48.78 202 ASN A N 1
ATOM 1695 C CA . ASN A 1 202 ? -14.255 -18.144 27.639 1.00 48.78 202 ASN A CA 1
ATOM 1696 C C . ASN A 1 202 ? -14.583 -17.308 26.394 1.00 48.78 202 ASN A C 1
ATOM 1698 O O . ASN A 1 202 ? -13.956 -17.447 25.349 1.00 48.78 202 ASN A O 1
ATOM 1702 N N . TYR A 1 203 ? -15.562 -16.406 26.507 1.00 53.00 203 TYR A N 1
ATOM 1703 C CA . TYR A 1 203 ? -15.719 -15.332 25.525 1.00 53.00 203 TYR A CA 1
ATOM 1704 C C . TYR A 1 203 ? -14.525 -14.376 25.667 1.00 53.00 203 TYR A C 1
ATOM 1706 O O . TYR A 1 203 ? -14.436 -13.650 26.665 1.00 53.00 203 TYR A O 1
ATOM 1714 N N . TYR A 1 204 ? -13.608 -14.333 24.696 1.00 55.75 204 TYR A N 1
ATOM 1715 C CA . TYR A 1 204 ? -12.557 -13.308 24.707 1.00 55.75 204 TYR A CA 1
ATOM 1716 C C . TYR A 1 204 ? -13.168 -11.920 24.486 1.00 55.75 204 TYR A C 1
ATOM 1718 O O . TYR A 1 204 ? -12.778 -10.951 25.152 1.00 55.75 204 TYR A O 1
ATOM 1726 N N . LEU A 1 205 ? -14.207 -11.855 23.649 1.00 59.47 205 LEU A N 1
ATOM 1727 C CA . LEU A 1 205 ? -14.938 -10.648 23.302 1.00 59.47 205 LEU A CA 1
ATOM 1728 C C . LEU A 1 205 ? -16.334 -10.637 23.959 1.00 59.47 205 LEU A C 1
ATOM 1730 O O . LEU A 1 205 ? -17.170 -11.498 23.709 1.00 59.47 205 LEU A O 1
ATOM 1734 N N . ASN A 1 206 ? -16.593 -9.654 24.825 1.00 66.06 206 ASN A N 1
ATOM 1735 C CA . ASN A 1 206 ? -17.916 -9.379 25.407 1.00 66.06 206 ASN A CA 1
ATOM 1736 C C . ASN A 1 206 ? -18.439 -8.052 24.832 1.00 66.06 206 ASN A C 1
ATOM 1738 O O . ASN A 1 206 ? -17.632 -7.192 24.485 1.00 66.06 206 ASN A O 1
ATOM 1742 N N . LYS A 1 207 ? -19.760 -7.832 24.789 1.00 67.38 207 LYS A N 1
ATOM 1743 C CA . LYS A 1 207 ? -20.362 -6.572 24.309 1.00 67.38 207 LYS A CA 1
ATOM 1744 C C . LYS A 1 207 ? -19.771 -5.337 24.995 1.00 67.38 207 LYS A C 1
ATOM 1746 O O . LYS A 1 207 ? -19.493 -4.348 24.325 1.00 67.38 207 LYS A O 1
ATOM 1751 N N . GLU A 1 208 ? -19.524 -5.406 26.302 1.00 69.12 208 GLU A N 1
ATOM 1752 C CA . GLU A 1 208 ? -18.882 -4.320 27.058 1.00 69.12 208 GLU A CA 1
ATOM 1753 C C . GLU A 1 208 ? -17.431 -4.077 26.615 1.00 69.12 208 GLU A C 1
ATOM 1755 O O . GLU A 1 208 ? -17.016 -2.930 26.446 1.00 69.12 208 GLU A O 1
ATOM 1760 N N . LYS A 1 209 ? -16.679 -5.150 26.331 1.00 67.62 209 LYS A N 1
ATOM 1761 C CA . LYS A 1 209 ? -15.319 -5.057 25.782 1.00 67.62 209 LYS A CA 1
ATOM 1762 C C . LYS A 1 209 ? -15.324 -4.478 24.365 1.00 67.62 209 LYS A C 1
ATOM 1764 O O . LYS A 1 209 ? -14.458 -3.667 24.063 1.00 67.62 209 LYS A O 1
ATOM 1769 N N . CYS A 1 210 ? -16.303 -4.820 23.520 1.00 65.75 210 CYS A N 1
ATOM 1770 C CA . CYS A 1 210 ? -16.445 -4.219 22.189 1.00 65.75 210 CYS A CA 1
ATOM 1771 C C . CYS A 1 210 ? -16.630 -2.701 22.278 1.00 65.75 210 CYS A C 1
ATOM 1773 O O . CYS A 1 210 ? -15.973 -1.964 21.552 1.00 65.75 210 CYS A O 1
ATOM 1775 N N . ILE A 1 211 ? -17.491 -2.223 23.184 1.00 70.31 211 ILE A N 1
ATOM 1776 C CA . ILE A 1 211 ? -17.726 -0.783 23.380 1.00 70.31 211 ILE A CA 1
ATOM 1777 C C . ILE A 1 211 ? -16.433 -0.082 23.816 1.00 70.31 211 ILE A C 1
ATOM 1779 O O . ILE A 1 211 ? -16.067 0.940 23.238 1.00 70.31 211 ILE A O 1
ATOM 1783 N N . TYR A 1 212 ? -15.714 -0.665 24.779 1.00 71.12 212 TYR A N 1
ATOM 1784 C CA . TYR A 1 212 ? -14.429 -0.141 25.239 1.00 71.12 212 TYR A CA 1
ATOM 1785 C C . TYR A 1 212 ? -13.386 -0.076 24.112 1.00 71.12 212 TYR A C 1
ATOM 1787 O O . TYR A 1 212 ? -12.748 0.958 23.922 1.00 71.12 212 TYR A O 1
ATOM 1795 N N . LEU A 1 213 ? -13.256 -1.143 23.319 1.00 67.62 213 LEU A N 1
ATOM 1796 C CA . LEU A 1 213 ? -12.314 -1.213 22.199 1.00 67.62 213 LEU A CA 1
ATOM 1797 C C . LEU A 1 213 ? -12.610 -0.154 21.139 1.00 67.62 213 LEU A C 1
ATOM 1799 O O . LEU A 1 213 ? -11.695 0.537 20.700 1.00 67.62 213 LEU A O 1
ATOM 1803 N N . VAL A 1 214 ? -13.882 0.034 20.775 1.00 71.44 214 VAL A N 1
ATOM 1804 C CA . VAL A 1 214 ? -14.281 1.096 19.842 1.00 71.44 214 VAL A CA 1
ATOM 1805 C C . VAL A 1 214 ? -13.809 2.461 20.348 1.00 71.44 214 VAL A C 1
ATOM 1807 O O . VAL A 1 214 ? -13.263 3.245 19.571 1.00 71.44 214 VAL A O 1
ATOM 1810 N N . ASP A 1 215 ? -13.983 2.761 21.636 1.00 71.44 215 ASP A N 1
ATOM 1811 C CA . ASP A 1 215 ? -13.564 4.044 22.206 1.00 71.44 215 ASP A CA 1
ATOM 1812 C C . ASP A 1 215 ? -12.035 4.208 22.241 1.00 71.44 215 ASP A C 1
ATOM 1814 O O . ASP A 1 215 ? -11.535 5.304 21.973 1.00 71.44 215 ASP A O 1
ATOM 1818 N N . VAL A 1 216 ? -11.278 3.139 22.509 1.00 69.88 216 VAL A N 1
ATOM 1819 C CA . VAL A 1 216 ? -9.805 3.162 22.474 1.00 69.88 216 VAL A CA 1
ATOM 1820 C C . VAL A 1 216 ? -9.283 3.382 21.052 1.00 69.88 216 VAL A C 1
ATOM 1822 O O . VAL A 1 216 ? -8.456 4.269 20.838 1.00 69.88 216 VAL A O 1
ATOM 1825 N N . ILE A 1 217 ? -9.809 2.643 20.073 1.00 68.44 217 ILE A N 1
ATOM 1826 C CA . ILE A 1 217 ? -9.451 2.784 18.653 1.00 68.44 217 ILE A CA 1
ATOM 1827 C C . ILE A 1 217 ? -9.771 4.198 18.172 1.00 68.44 217 ILE A C 1
ATOM 1829 O O . ILE A 1 217 ? -8.945 4.852 17.540 1.00 68.44 217 ILE A O 1
ATOM 1833 N N . THR A 1 218 ? -10.940 4.722 18.544 1.00 70.00 218 THR A N 1
ATOM 1834 C CA . THR A 1 218 ? -11.354 6.084 18.187 1.00 70.00 218 THR A CA 1
ATOM 1835 C C . THR A 1 218 ? -10.385 7.132 18.748 1.00 70.00 218 THR A C 1
ATOM 1837 O O . THR A 1 218 ? -9.998 8.049 18.023 1.00 70.00 218 THR A O 1
ATOM 1840 N N . LYS A 1 219 ? -9.937 6.984 20.003 1.00 71.88 219 LYS A N 1
ATOM 1841 C CA . LYS A 1 219 ? -8.931 7.873 20.612 1.00 71.88 219 LYS A CA 1
ATOM 1842 C C . LYS A 1 219 ? -7.572 7.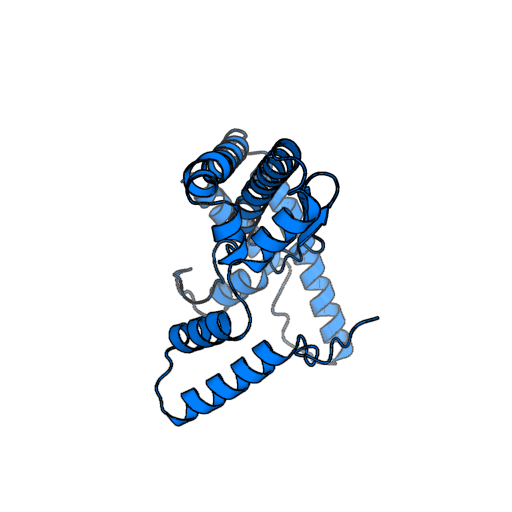771 19.921 1.00 71.88 219 LYS A C 1
ATOM 1844 O O . LYS A 1 219 ? -6.935 8.794 19.683 1.00 71.88 219 LYS A O 1
ATOM 1849 N N . HIS A 1 220 ? -7.133 6.564 19.566 1.00 70.31 220 HIS A N 1
ATOM 1850 C CA . HIS A 1 220 ? -5.879 6.370 18.839 1.00 70.31 220 HIS A CA 1
ATOM 1851 C C . HIS A 1 220 ? -5.944 6.970 17.425 1.00 70.31 220 HIS A C 1
ATOM 1853 O O . HIS A 1 220 ? -4.972 7.556 16.947 1.00 70.31 220 HIS A O 1
ATOM 1859 N N . LEU A 1 221 ? -7.083 6.851 16.744 1.00 69.62 221 LEU A N 1
ATOM 1860 C CA . LEU A 1 221 ? -7.299 7.470 15.439 1.00 69.62 221 LEU A CA 1
ATOM 1861 C C . LEU A 1 221 ? -7.273 8.993 15.542 1.00 69.62 221 LEU A C 1
ATOM 1863 O O . LEU A 1 221 ? -6.581 9.628 14.756 1.00 69.62 221 LEU A O 1
ATOM 1867 N N . GLN A 1 222 ? -7.950 9.576 16.537 1.00 72.50 222 GLN A N 1
ATOM 1868 C CA . GLN A 1 222 ? -7.875 11.017 16.811 1.00 72.50 222 GLN A CA 1
ATOM 1869 C C . GLN A 1 222 ? -6.430 11.469 17.028 1.00 72.50 222 GLN A C 1
ATOM 1871 O O . GLN A 1 222 ? -5.978 12.399 16.373 1.00 72.50 222 GLN A O 1
ATOM 1876 N N . TYR A 1 223 ? -5.664 10.733 17.834 1.00 72.19 223 TYR A N 1
ATOM 1877 C CA . TYR A 1 223 ? -4.247 11.015 18.042 1.00 72.19 223 TYR A CA 1
ATOM 1878 C C . TYR A 1 223 ? -3.411 10.963 16.752 1.00 72.19 223 TYR A C 1
ATOM 1880 O O . TYR A 1 223 ? -2.538 11.806 16.550 1.00 72.19 223 TYR A O 1
ATOM 1888 N N . LYS A 1 224 ? -3.674 9.995 15.862 1.00 70.69 224 LYS A N 1
ATOM 1889 C CA . LYS A 1 224 ? -3.023 9.914 14.542 1.00 70.69 224 LYS A CA 1
ATOM 1890 C C . LYS A 1 224 ? -3.426 11.062 13.611 1.00 70.69 224 LYS A C 1
ATOM 1892 O O . LYS A 1 224 ? -2.632 11.424 12.755 1.00 70.69 224 LYS A O 1
ATOM 1897 N N . PHE A 1 225 ? -4.646 11.585 13.735 1.00 71.50 225 PHE A N 1
ATOM 1898 C CA . PHE A 1 225 ? -5.125 12.719 12.942 1.00 71.50 225 PHE A CA 1
ATOM 1899 C C . PHE A 1 225 ? -4.624 14.072 13.470 1.00 71.50 225 PHE A C 1
ATOM 1901 O O . PHE A 1 225 ? -4.492 15.010 12.686 1.00 71.50 225 PHE A O 1
ATOM 1908 N N . ASP A 1 226 ? -4.343 14.178 14.769 1.00 69.56 226 ASP A N 1
ATOM 1909 C CA . ASP A 1 226 ? -3.854 15.409 15.401 1.00 69.56 226 ASP A CA 1
ATOM 1910 C C . ASP A 1 226 ? -2.333 15.625 15.238 1.00 69.56 226 ASP A C 1
ATOM 1912 O O . ASP A 1 226 ? -1.857 16.749 15.417 1.00 69.56 226 ASP A O 1
ATOM 1916 N N . ARG A 1 227 ? -1.569 14.573 14.908 1.00 60.84 227 ARG A N 1
ATOM 1917 C CA . ARG A 1 227 ? -0.124 14.618 14.602 1.00 60.84 227 ARG A CA 1
ATOM 1918 C C . ARG A 1 227 ? 0.154 14.820 13.113 1.00 60.84 227 ARG A C 1
ATOM 1920 O O . ARG A 1 227 ? 1.119 15.559 12.814 1.00 60.84 227 ARG A O 1
#

pLDDT: mean 76.98, std 15.97, range [32.28, 95.56]

Secondary structure (DSSP, 8-state):
-----S----TTHHHHHHHHHHHHHHHHT---HHHHHHHHHHHH--TTHHHHHHHHHHTT-HHHHHHHHHHHHHHHHHHHHHHHHHTEE-PPEEE-TTT--EEES--EE-HHHHHHHHHHH---S-SSS---SS---HHHHHHHHHHHIIIIIHHHHHHHHHHHHSSTTHHHHHHHHHHHHHHHHHHHHHHHHHHHHT--S--S--HHHHHHHHHHHHHHHHHHHH-

Foldseek 3Di:
DDDPPPPPCPPCNLVVQLVVVVVVCVVVVNPPVVVNVVVSQVPPNDLCPLVVVLCVQQVVDPVSSVQLLLQLLLQVLVVLLVCLLQVWDDFDWDADPRGNHTDTPDTDGPLVVVLCVVPPDPDPPDDDDDDDSGDDDSNNDVSCDPCNVVPVSVVNSVVSLVVQLVVPPDVLVVVLVVLLVNLVVVQVVVVVVCVVVVDPDDRSDDPVNSNVSSVVSSVVSSVVSVD